Protein AF-A0A8C4X082-F1 (afdb_monomer_lite)

Structure (mmCIF, N/CA/C/O backbone):
data_AF-A0A8C4X082-F1
#
_entry.id   AF-A0A8C4X082-F1
#
loop_
_atom_site.group_PDB
_atom_site.id
_atom_site.type_symbol
_atom_site.label_atom_id
_atom_site.label_alt_id
_atom_site.label_comp_id
_atom_site.label_asym_id
_atom_site.label_entity_id
_atom_site.label_seq_id
_atom_site.pdbx_PDB_ins_code
_atom_site.Cartn_x
_atom_site.Cartn_y
_atom_site.Cartn_z
_atom_site.occupancy
_atom_site.B_iso_or_equiv
_atom_site.auth_seq_id
_atom_site.auth_comp_id
_atom_site.auth_asym_id
_atom_site.auth_atom_id
_atom_site.pdbx_PDB_model_num
ATOM 1 N N . MET A 1 1 ? 18.424 -5.048 -35.527 1.00 54.84 1 MET A N 1
ATOM 2 C CA . MET A 1 1 ? 16.950 -5.180 -35.619 1.00 54.84 1 MET A CA 1
ATOM 3 C C . MET A 1 1 ? 16.199 -4.551 -34.423 1.00 54.84 1 MET A C 1
ATOM 5 O O . MET A 1 1 ? 15.033 -4.860 -34.236 1.00 54.84 1 MET A O 1
ATOM 9 N N . HIS A 1 2 ? 16.811 -3.638 -33.642 1.00 62.44 2 HIS A N 1
ATOM 10 C CA . HIS A 1 2 ? 16.217 -3.057 -32.413 1.00 62.44 2 HIS A CA 1
ATOM 11 C C . HIS A 1 2 ? 15.792 -1.579 -32.520 1.00 62.44 2 HIS A C 1
ATOM 13 O O . HIS A 1 2 ? 15.254 -1.032 -31.564 1.00 62.44 2 HIS A O 1
ATOM 19 N N . VAL A 1 3 ? 15.998 -0.937 -33.675 1.00 76.75 3 VAL A N 1
ATOM 20 C CA . VAL A 1 3 ? 15.770 0.510 -33.854 1.00 76.75 3 VAL A CA 1
ATOM 21 C C . VAL A 1 3 ? 14.284 0.876 -33.781 1.00 76.75 3 VAL A C 1
ATOM 23 O O . VAL A 1 3 ? 13.928 1.896 -33.200 1.00 76.75 3 VAL A O 1
ATOM 26 N N . LEU A 1 4 ? 13.403 0.033 -34.334 1.00 86.31 4 LEU A N 1
ATOM 27 C CA . LEU A 1 4 ? 11.967 0.316 -34.367 1.00 86.31 4 LEU A CA 1
ATOM 28 C C . LEU A 1 4 ? 11.330 0.278 -32.960 1.00 86.31 4 LEU A C 1
ATOM 30 O O . LEU A 1 4 ? 10.702 1.270 -32.601 1.00 86.31 4 LEU A O 1
ATOM 34 N N . PRO A 1 5 ? 11.532 -0.762 -32.121 1.00 86.25 5 PRO A N 1
ATOM 35 C CA . PRO A 1 5 ? 11.023 -0.750 -30.746 1.00 86.25 5 PRO A CA 1
ATOM 36 C C . PRO A 1 5 ? 11.535 0.425 -29.901 1.00 86.25 5 PRO A C 1
ATOM 38 O O . PRO A 1 5 ? 10.767 0.992 -29.133 1.00 86.25 5 PRO A O 1
ATOM 41 N N . GLN A 1 6 ? 12.801 0.829 -30.066 1.00 87.56 6 GLN A N 1
ATOM 42 C CA . GLN A 1 6 ? 13.373 1.983 -29.357 1.00 87.56 6 GLN A CA 1
ATOM 43 C C . GLN A 1 6 ? 12.711 3.302 -29.764 1.00 87.56 6 GLN A C 1
ATOM 45 O O . GLN A 1 6 ? 12.393 4.126 -28.909 1.00 87.56 6 GLN A O 1
ATOM 50 N N . LEU A 1 7 ? 12.463 3.496 -31.063 1.00 90.38 7 LEU A N 1
ATOM 51 C CA . LEU A 1 7 ? 11.759 4.678 -31.554 1.00 90.38 7 LEU A CA 1
ATOM 52 C C . LEU A 1 7 ? 10.320 4.733 -31.027 1.00 90.38 7 LEU A C 1
ATOM 54 O O . LEU A 1 7 ? 9.868 5.795 -30.605 1.00 90.38 7 LEU A O 1
ATOM 58 N N . VAL A 1 8 ? 9.619 3.593 -31.027 1.00 90.75 8 VAL A N 1
ATOM 59 C CA . VAL A 1 8 ? 8.263 3.497 -30.468 1.00 90.75 8 VAL A CA 1
ATOM 60 C C . VAL A 1 8 ? 8.283 3.823 -28.976 1.00 90.75 8 VAL A C 1
ATOM 62 O O . VAL A 1 8 ? 7.483 4.646 -28.548 1.00 90.75 8 VAL A O 1
ATOM 65 N N . MET A 1 9 ? 9.216 3.256 -28.202 1.00 93.00 9 MET A N 1
ATOM 66 C CA . MET A 1 9 ? 9.316 3.531 -26.765 1.00 93.00 9 MET A CA 1
ATOM 67 C C . MET A 1 9 ? 9.548 5.017 -26.482 1.00 93.00 9 MET A C 1
ATOM 69 O O . MET A 1 9 ? 8.828 5.599 -25.680 1.00 93.00 9 MET A O 1
ATOM 73 N N . ARG A 1 10 ? 10.479 5.660 -27.198 1.00 91.31 10 ARG A N 1
ATOM 74 C CA . ARG A 1 10 ? 10.754 7.096 -27.038 1.00 91.31 10 ARG A CA 1
ATOM 75 C C . ARG A 1 10 ? 9.526 7.960 -27.332 1.00 91.31 10 ARG A C 1
ATOM 77 O O . ARG A 1 10 ? 9.250 8.913 -26.612 1.00 91.31 10 ARG A O 1
ATOM 84 N N . ASN A 1 11 ? 8.782 7.633 -28.388 1.00 92.44 11 ASN A N 1
ATOM 85 C CA . ASN A 1 11 ? 7.561 8.363 -28.724 1.00 92.44 11 ASN A CA 1
ATOM 86 C C . ASN A 1 11 ? 6.470 8.140 -27.668 1.00 92.44 11 ASN A C 1
ATOM 88 O O . ASN A 1 11 ? 5.767 9.081 -27.322 1.00 92.44 11 ASN A O 1
ATOM 92 N N . LEU A 1 12 ? 6.345 6.919 -27.135 1.00 93.62 12 LEU A N 1
ATOM 93 C CA . LEU A 1 12 ? 5.417 6.629 -26.044 1.00 93.62 12 LEU A CA 1
ATOM 94 C C . LEU A 1 12 ? 5.800 7.372 -24.759 1.00 93.62 12 LEU A C 1
ATOM 96 O O . LEU A 1 12 ? 4.906 7.889 -24.107 1.00 93.62 12 LEU A O 1
ATOM 100 N N . GLN A 1 13 ? 7.087 7.478 -24.405 1.00 91.94 13 GLN A N 1
ATOM 101 C CA . GLN A 1 13 ? 7.526 8.278 -23.248 1.00 91.94 13 GLN A CA 1
ATOM 102 C C . GLN A 1 13 ? 7.125 9.742 -23.401 1.00 91.94 13 GLN A C 1
ATOM 104 O O . GLN A 1 13 ? 6.469 10.286 -22.522 1.00 91.94 13 GLN A O 1
ATOM 109 N N . SER A 1 14 ? 7.429 10.340 -24.555 1.00 91.69 14 SER A N 1
ATOM 110 C CA . SER A 1 14 ? 7.041 11.723 -24.835 1.00 91.69 14 SER A CA 1
ATOM 111 C C . SER A 1 14 ? 5.522 11.916 -24.790 1.00 91.69 14 SER A C 1
ATOM 113 O O . SER A 1 14 ? 5.052 12.950 -24.328 1.00 91.69 14 SER A O 1
ATOM 115 N N . LEU A 1 15 ? 4.737 10.926 -25.231 1.00 92.31 15 LEU A N 1
ATOM 116 C CA . LEU A 1 15 ? 3.287 10.965 -25.056 1.00 92.31 15 LEU A CA 1
ATOM 117 C C . LEU A 1 15 ? 2.908 10.899 -23.576 1.00 92.31 15 LEU A C 1
ATOM 119 O O . LEU A 1 15 ? 2.111 11.721 -23.147 1.00 92.31 15 LEU A O 1
ATOM 123 N N . LEU A 1 16 ? 3.483 9.959 -22.817 1.00 94.12 16 LEU A N 1
ATOM 124 C CA . LEU A 1 16 ? 3.195 9.736 -21.398 1.00 94.12 16 LEU A CA 1
ATOM 125 C C . LEU A 1 16 ? 3.459 10.985 -20.542 1.00 94.12 16 LEU A C 1
ATOM 127 O O . LEU A 1 16 ? 2.624 11.317 -19.710 1.00 94.12 16 LEU A O 1
ATOM 131 N N . GLU A 1 17 ? 4.560 11.697 -20.793 1.00 92.94 17 GLU A N 1
ATOM 132 C CA . GLU A 1 17 ? 4.923 12.955 -20.114 1.00 92.94 17 GLU A CA 1
ATOM 133 C C . GLU A 1 17 ? 3.883 14.071 -20.293 1.00 92.94 17 GLU A C 1
ATOM 135 O O . GLU A 1 17 ? 3.797 14.975 -19.468 1.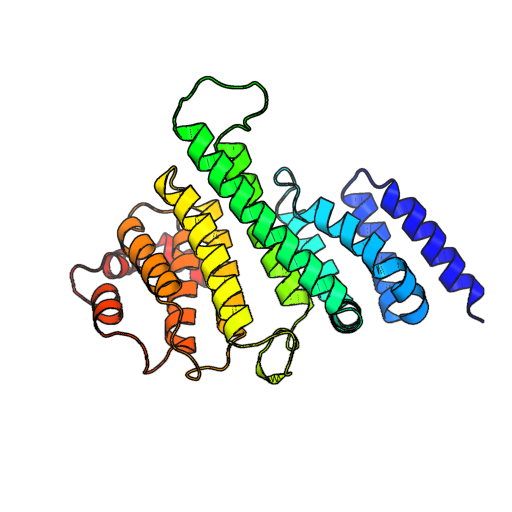00 92.94 17 GLU A O 1
ATOM 140 N N . ASN A 1 18 ? 3.094 14.015 -21.368 1.00 91.69 18 ASN A N 1
ATOM 141 C CA . ASN A 1 18 ? 2.091 15.025 -21.706 1.00 91.69 18 ASN A CA 1
ATOM 142 C C . ASN A 1 18 ? 0.653 14.508 -21.536 1.00 91.69 18 ASN A C 1
ATOM 144 O O . ASN A 1 18 ? -0.286 15.148 -22.008 1.00 91.69 18 ASN A O 1
ATOM 148 N N . VAL A 1 19 ? 0.461 13.338 -20.915 1.00 91.94 19 VAL A N 1
ATOM 149 C CA . VAL A 1 19 ? -0.881 12.801 -20.671 1.00 91.94 19 VAL A CA 1
ATOM 150 C C . VAL A 1 19 ? -1.583 13.632 -19.603 1.00 91.94 19 VAL A C 1
ATOM 152 O O . VAL A 1 19 ? -1.102 13.759 -18.483 1.00 91.94 19 VAL A O 1
ATOM 155 N N . ASP A 1 20 ? -2.774 14.111 -19.940 1.00 88.81 20 ASP A N 1
ATOM 156 C CA . ASP A 1 20 ? -3.661 14.894 -19.077 1.00 88.81 20 ASP A CA 1
ATOM 157 C C . ASP A 1 20 ? -5.024 14.215 -18.840 1.00 88.81 20 ASP A C 1
ATOM 159 O O . ASP A 1 20 ? -5.859 14.724 -18.093 1.00 88.81 20 ASP A O 1
ATOM 163 N N . SER A 1 21 ? -5.262 13.049 -19.456 1.00 91.94 21 SER A N 1
ATOM 164 C CA . SER A 1 21 ? -6.530 12.320 -19.366 1.00 91.94 21 SER A CA 1
ATOM 165 C C . SER A 1 21 ? -6.352 10.812 -19.117 1.00 91.94 21 SER A C 1
ATOM 167 O O . SER A 1 21 ? -5.473 10.174 -19.712 1.00 91.94 21 SER A O 1
ATOM 169 N N . PRO A 1 22 ? -7.223 10.194 -18.291 1.00 91.75 22 PRO A N 1
ATOM 170 C CA . PRO A 1 22 ? -7.180 8.758 -17.996 1.00 91.75 22 PRO A CA 1
ATOM 171 C C . PRO A 1 22 ? -7.276 7.853 -19.234 1.00 91.75 22 PRO A C 1
ATOM 173 O O . PRO A 1 22 ? -6.706 6.760 -19.265 1.00 91.75 22 PRO A O 1
ATOM 176 N N . GLU A 1 23 ? -8.011 8.278 -20.261 1.00 92.25 23 GLU A N 1
ATOM 177 C CA . GLU A 1 23 ? -8.189 7.531 -21.505 1.00 92.25 23 GLU A CA 1
ATOM 178 C C . GLU A 1 23 ? -6.882 7.454 -22.300 1.00 92.25 23 GLU A C 1
ATOM 180 O O . GLU A 1 23 ? -6.506 6.368 -22.756 1.00 92.25 23 GLU A O 1
ATOM 185 N N . LEU A 1 24 ? -6.169 8.579 -22.427 1.00 92.69 24 LEU A N 1
ATOM 186 C CA . LEU A 1 24 ? -4.860 8.626 -23.079 1.00 92.69 24 LEU A CA 1
ATOM 187 C C . LEU A 1 24 ? -3.817 7.853 -22.271 1.00 92.69 24 LEU A C 1
ATOM 189 O O . LEU A 1 24 ? -3.055 7.082 -22.862 1.00 92.69 24 LEU A O 1
ATOM 193 N N . LEU A 1 25 ? -3.851 7.968 -20.937 1.00 95.44 25 LEU A N 1
ATOM 194 C CA . LEU A 1 25 ? -3.007 7.175 -20.041 1.00 95.44 25 LEU A CA 1
ATOM 195 C C . LEU A 1 25 ? -3.180 5.680 -20.320 1.00 95.44 25 LEU A C 1
ATOM 197 O O . LEU A 1 25 ? -2.211 4.969 -20.577 1.00 95.44 25 LEU A O 1
ATOM 201 N N . ASN A 1 26 ? -4.430 5.210 -20.352 1.00 94.06 26 ASN A N 1
ATOM 202 C CA . ASN A 1 26 ? -4.754 3.806 -20.578 1.00 94.06 26 ASN A CA 1
ATOM 203 C C . ASN A 1 26 ? -4.203 3.287 -21.913 1.00 94.06 26 ASN A C 1
ATOM 205 O O . ASN A 1 26 ? -3.654 2.185 -21.960 1.00 94.06 26 ASN A O 1
ATOM 209 N N . GLN A 1 27 ? -4.340 4.054 -22.998 1.00 93.44 27 GLN A N 1
ATOM 210 C CA . GLN A 1 27 ? -3.825 3.645 -24.310 1.00 93.44 27 GLN A CA 1
ATOM 211 C C . GLN A 1 27 ? -2.294 3.646 -24.351 1.00 93.44 27 GLN A C 1
ATOM 213 O O . GLN A 1 27 ? -1.690 2.680 -24.821 1.00 93.44 27 GLN A O 1
ATOM 218 N N . CYS A 1 28 ? -1.666 4.697 -23.818 1.00 95.19 28 CYS A N 1
ATOM 219 C CA . CYS A 1 28 ? -0.213 4.825 -23.797 1.00 95.19 28 CYS A CA 1
ATOM 220 C C . CYS A 1 28 ? 0.433 3.686 -22.994 1.00 95.19 28 CYS A C 1
ATOM 222 O O . CYS A 1 28 ? 1.292 2.961 -23.504 1.00 95.19 28 CYS A O 1
ATOM 224 N N . VAL A 1 29 ? -0.059 3.448 -21.775 1.00 96.19 29 VAL A N 1
ATOM 225 C CA . VAL A 1 29 ? 0.465 2.415 -20.875 1.00 96.19 29 VAL A CA 1
ATOM 226 C C . VAL A 1 29 ? 0.223 1.016 -21.436 1.00 96.19 29 VAL A C 1
ATOM 228 O O . VAL A 1 29 ? 1.117 0.180 -21.372 1.00 96.19 29 VAL A O 1
ATOM 231 N N . SER A 1 30 ? -0.924 0.753 -22.073 1.00 94.94 30 SER A N 1
ATOM 232 C CA . SER A 1 30 ? -1.181 -0.549 -22.713 1.00 94.94 30 SER A CA 1
ATOM 233 C C . SER A 1 30 ? -0.127 -0.889 -23.776 1.00 94.94 30 SER A C 1
ATOM 235 O O . SER A 1 30 ? 0.376 -2.015 -23.824 1.00 94.94 30 SER A O 1
ATOM 237 N N . CYS A 1 31 ? 0.259 0.092 -24.596 1.00 94.44 31 CYS A N 1
ATOM 238 C CA . CYS A 1 31 ? 1.334 -0.062 -25.577 1.00 94.44 31 CYS A CA 1
ATOM 239 C C . CYS A 1 31 ? 2.700 -0.259 -24.906 1.00 94.44 31 CYS A C 1
ATOM 241 O O . CYS A 1 31 ? 3.480 -1.116 -25.329 1.00 94.44 31 CYS A O 1
ATOM 243 N N . MET A 1 32 ? 2.987 0.492 -23.841 1.00 95.62 32 MET A N 1
ATOM 244 C CA . MET A 1 32 ? 4.232 0.348 -23.086 1.00 95.62 32 MET A CA 1
ATOM 245 C C . MET A 1 32 ? 4.354 -1.018 -22.408 1.00 95.62 32 MET A C 1
ATOM 247 O O . MET A 1 32 ? 5.415 -1.627 -22.485 1.00 95.62 32 MET A O 1
ATOM 251 N N . LEU A 1 33 ? 3.284 -1.551 -21.814 1.00 96.19 33 LEU A N 1
ATOM 252 C CA . LEU A 1 33 ? 3.282 -2.885 -21.206 1.00 96.19 33 LEU A CA 1
ATOM 253 C C . LEU A 1 33 ? 3.528 -3.984 -22.252 1.00 96.19 33 LEU A C 1
ATOM 255 O O . LEU A 1 33 ? 4.241 -4.954 -21.984 1.00 96.19 33 LEU A O 1
ATOM 259 N N . LEU A 1 34 ? 3.007 -3.820 -23.473 1.00 95.12 34 LEU A N 1
ATOM 260 C CA . LEU A 1 34 ? 3.311 -4.728 -24.581 1.00 95.12 34 LEU A CA 1
ATOM 261 C C . LEU A 1 34 ? 4.802 -4.692 -24.951 1.00 95.12 34 LEU A C 1
ATOM 263 O O . LEU A 1 34 ? 5.399 -5.749 -25.186 1.00 95.12 34 LEU A O 1
ATOM 267 N N . LEU A 1 35 ? 5.414 -3.503 -24.977 1.00 94.56 35 LEU A N 1
ATOM 268 C CA . LEU A 1 35 ? 6.856 -3.356 -25.187 1.00 94.56 35 LEU A CA 1
ATOM 269 C C . LEU A 1 35 ? 7.661 -3.932 -24.024 1.00 94.56 35 LEU A C 1
ATOM 271 O O . LEU A 1 35 ? 8.630 -4.639 -24.271 1.00 94.56 35 LEU A O 1
ATOM 275 N N . ALA A 1 36 ? 7.238 -3.708 -22.784 1.00 95.75 36 ALA A N 1
ATOM 276 C CA . ALA A 1 36 ? 7.880 -4.248 -21.592 1.00 95.75 36 ALA A CA 1
ATOM 277 C C . ALA A 1 36 ? 7.928 -5.784 -21.621 1.00 95.75 36 ALA A C 1
ATOM 279 O O . ALA A 1 36 ? 8.935 -6.389 -21.255 1.00 95.75 36 ALA A O 1
ATOM 280 N N . ARG A 1 37 ? 6.868 -6.422 -22.136 1.00 95.06 37 ARG A N 1
ATOM 281 C CA . ARG A 1 37 ? 6.805 -7.877 -22.324 1.00 95.06 37 ARG A CA 1
ATOM 282 C C . ARG A 1 37 ? 7.618 -8.372 -23.524 1.00 95.06 37 ARG A C 1
ATOM 284 O O . ARG A 1 37 ? 8.248 -9.421 -23.437 1.00 95.06 37 ARG A O 1
ATOM 291 N N . SER A 1 38 ? 7.571 -7.662 -24.651 1.00 94.56 38 SER A N 1
ATOM 292 C CA . SER A 1 38 ? 8.134 -8.142 -25.929 1.00 94.56 38 SER A CA 1
ATOM 293 C C . SER A 1 38 ? 9.601 -7.750 -26.135 1.00 94.56 38 SER A C 1
ATOM 295 O O . SER A 1 38 ? 10.348 -8.448 -26.816 1.00 94.56 38 SER A O 1
ATOM 297 N N . TYR A 1 39 ? 10.010 -6.624 -25.552 1.00 94.81 39 TYR A N 1
ATOM 298 C CA . TYR A 1 39 ? 11.326 -5.999 -25.674 1.00 94.81 39 TYR A CA 1
ATOM 299 C C . TYR A 1 39 ? 11.762 -5.418 -24.314 1.00 94.81 39 TYR A C 1
ATOM 301 O O . TYR A 1 39 ? 11.952 -4.205 -24.198 1.00 94.81 39 TYR A O 1
ATOM 309 N N . PRO A 1 40 ? 11.926 -6.255 -23.271 1.00 94.75 40 PRO A N 1
ATOM 310 C CA . PRO A 1 40 ? 12.183 -5.788 -21.908 1.00 94.75 40 PRO A CA 1
ATOM 311 C C . PRO A 1 40 ? 13.411 -4.881 -21.816 1.00 94.75 40 PRO A C 1
ATOM 313 O O . PRO A 1 40 ? 13.353 -3.851 -21.160 1.00 94.75 40 PRO A O 1
ATOM 316 N N . HIS A 1 41 ? 14.480 -5.179 -22.561 1.00 92.69 41 HIS A N 1
ATOM 317 C CA . HIS A 1 41 ? 15.694 -4.357 -22.608 1.00 92.69 41 HIS A CA 1
ATOM 318 C C . HIS A 1 41 ? 15.468 -2.937 -23.142 1.00 92.69 41 HIS A C 1
ATOM 320 O O . HIS A 1 41 ? 16.243 -2.043 -22.823 1.00 92.69 41 HIS A O 1
ATOM 326 N N . VAL A 1 42 ? 14.436 -2.728 -23.967 1.00 93.19 42 VAL A N 1
ATOM 327 C CA . VAL A 1 42 ? 14.051 -1.400 -24.467 1.00 93.19 42 VAL A CA 1
ATOM 328 C C . VAL A 1 42 ? 13.261 -0.638 -23.411 1.00 93.19 42 VAL A C 1
ATOM 330 O O . VAL A 1 42 ? 13.437 0.565 -23.275 1.00 93.19 42 VAL A O 1
ATOM 333 N N . PHE A 1 43 ? 12.403 -1.328 -22.661 1.00 95.56 43 PHE A N 1
ATOM 334 C CA . PHE A 1 43 ? 11.611 -0.709 -21.603 1.00 95.56 43 PHE A CA 1
ATOM 335 C C . PHE A 1 43 ? 12.443 -0.404 -20.347 1.00 95.56 43 PHE A C 1
ATOM 337 O O . PHE A 1 43 ? 12.202 0.604 -19.694 1.00 95.56 43 PHE A O 1
ATOM 344 N N . SER A 1 44 ? 13.451 -1.224 -20.022 1.00 94.50 44 SER A N 1
ATOM 345 C CA . SER A 1 44 ? 14.268 -1.077 -18.807 1.00 94.50 44 SER A CA 1
ATOM 346 C C . SER A 1 44 ? 14.872 0.318 -18.630 1.00 94.50 44 SER A C 1
ATOM 348 O O . SER A 1 44 ? 14.918 0.808 -17.508 1.00 94.50 44 SER A O 1
ATOM 350 N N . SER A 1 45 ? 15.309 0.974 -19.711 1.00 91.62 45 SER A N 1
ATOM 351 C CA . SER A 1 45 ? 15.881 2.330 -19.645 1.00 91.62 45 SER A CA 1
ATOM 352 C C . SER A 1 45 ? 14.870 3.412 -19.270 1.00 91.62 45 SER A C 1
ATOM 354 O O . SER A 1 45 ? 15.267 4.497 -18.873 1.00 91.62 45 SER A O 1
ATOM 356 N N . SER A 1 46 ? 13.584 3.115 -19.422 1.00 93.62 46 SER A N 1
ATOM 357 C CA . SER A 1 46 ? 12.457 4.028 -19.241 1.00 93.62 46 SER A CA 1
ATOM 358 C C . SER A 1 46 ? 11.636 3.705 -17.996 1.00 93.62 46 SER A C 1
ATOM 360 O O . SER A 1 46 ? 10.655 4.383 -17.713 1.00 93.62 46 SER A O 1
ATOM 362 N N . PHE A 1 47 ? 11.986 2.631 -17.283 1.00 96.25 47 PHE A N 1
ATOM 363 C CA . PHE A 1 47 ? 11.177 2.085 -16.199 1.00 96.25 47 PHE A CA 1
ATOM 364 C C . PHE A 1 47 ? 10.909 3.113 -15.097 1.00 96.25 47 PHE A C 1
ATOM 366 O O . PHE A 1 47 ? 9.756 3.286 -14.714 1.00 96.25 47 PHE A O 1
ATOM 373 N N . ARG A 1 48 ? 11.952 3.811 -14.630 1.00 96.69 48 ARG A N 1
ATOM 374 C CA . ARG A 1 48 ? 11.828 4.800 -13.551 1.00 96.69 48 ARG A CA 1
ATOM 375 C C . ARG A 1 48 ? 10.904 5.954 -13.946 1.00 96.69 48 ARG A C 1
ATOM 377 O O . ARG A 1 48 ? 9.991 6.249 -13.190 1.00 96.69 48 ARG A O 1
ATOM 384 N N . ASP A 1 49 ? 11.071 6.513 -15.146 1.00 95.06 49 ASP A N 1
ATOM 385 C CA . ASP A 1 49 ? 10.243 7.625 -15.646 1.00 95.06 49 ASP A CA 1
ATOM 386 C C . ASP A 1 49 ? 8.769 7.216 -15.796 1.00 95.06 49 ASP A C 1
ATOM 388 O O . ASP A 1 49 ? 7.855 7.951 -15.432 1.00 95.06 49 ASP A O 1
ATOM 392 N N . VAL A 1 50 ? 8.522 6.007 -16.315 1.00 96.00 50 VAL A N 1
ATOM 393 C CA . VAL A 1 50 ? 7.160 5.473 -16.450 1.00 96.00 50 VAL A CA 1
ATOM 394 C C . VAL A 1 50 ? 6.526 5.265 -15.076 1.00 96.00 50 VAL A C 1
ATOM 396 O O . VAL A 1 50 ? 5.362 5.609 -14.883 1.00 96.00 50 VAL A O 1
ATOM 399 N N . VAL A 1 51 ? 7.276 4.708 -14.123 1.00 97.00 51 VAL A N 1
ATOM 400 C CA . VAL A 1 51 ? 6.804 4.499 -12.751 1.00 97.00 51 VAL A CA 1
ATOM 401 C C . VAL A 1 51 ? 6.515 5.819 -12.051 1.00 97.00 51 VAL A C 1
ATOM 403 O O . VAL A 1 51 ? 5.473 5.902 -11.416 1.00 97.00 51 VAL A O 1
ATOM 406 N N . ASP A 1 52 ? 7.375 6.828 -12.179 1.00 96.06 52 ASP A N 1
ATOM 407 C CA . ASP A 1 52 ? 7.197 8.144 -11.554 1.00 96.06 52 ASP A CA 1
ATOM 408 C C . ASP A 1 52 ? 5.855 8.775 -11.953 1.00 96.06 52 ASP A C 1
ATOM 410 O O . ASP A 1 52 ? 5.036 9.125 -11.102 1.00 96.06 52 ASP A O 1
ATOM 414 N N . ILE A 1 53 ? 5.552 8.765 -13.255 1.00 96.25 53 ILE A N 1
ATOM 415 C CA . ILE A 1 53 ? 4.268 9.250 -13.768 1.00 96.25 53 ILE A CA 1
ATOM 416 C C . ILE A 1 53 ? 3.115 8.398 -13.222 1.00 96.25 53 ILE A C 1
ATOM 418 O O . ILE A 1 53 ? 2.149 8.934 -12.685 1.00 96.25 53 ILE A O 1
ATOM 422 N N . LEU A 1 54 ? 3.193 7.067 -13.327 1.00 97.81 54 LEU A N 1
ATOM 423 C CA . LEU A 1 54 ? 2.119 6.182 -12.862 1.00 97.81 54 LEU A CA 1
ATOM 424 C C . LEU A 1 54 ? 1.863 6.295 -11.353 1.00 97.81 54 LEU A C 1
ATOM 426 O O . LEU A 1 54 ? 0.711 6.277 -10.930 1.00 97.81 54 LEU A O 1
ATOM 430 N N . VAL A 1 55 ? 2.912 6.431 -10.547 1.00 97.31 55 VAL A N 1
ATOM 431 C CA . VAL A 1 55 ? 2.819 6.690 -9.109 1.00 97.31 55 VAL A CA 1
ATOM 432 C C . VAL A 1 55 ? 2.139 8.030 -8.862 1.00 97.31 55 VAL A C 1
ATOM 434 O O . VAL A 1 55 ? 1.226 8.072 -8.043 1.00 97.31 55 VAL A O 1
ATOM 437 N N . GLY A 1 56 ? 2.490 9.078 -9.613 1.00 96.25 56 GLY A N 1
ATOM 438 C CA . GLY A 1 56 ? 1.813 10.378 -9.567 1.00 96.25 56 GLY A CA 1
ATOM 439 C C . GLY A 1 56 ? 0.305 10.272 -9.826 1.00 96.25 56 GLY A C 1
ATOM 440 O O . GLY A 1 56 ? -0.504 10.785 -9.056 1.00 96.25 56 GLY A O 1
ATOM 441 N N . TRP A 1 57 ? -0.096 9.508 -10.846 1.00 96.88 57 TRP A N 1
ATOM 442 C CA . TRP A 1 57 ? -1.511 9.219 -11.118 1.00 96.88 57 TRP A CA 1
ATOM 443 C C . TRP A 1 57 ? -2.180 8.361 -10.036 1.00 96.88 57 TRP A C 1
ATOM 445 O O . TRP A 1 57 ? -3.398 8.409 -9.875 1.00 96.88 57 TRP A O 1
ATOM 455 N N . HIS A 1 58 ? -1.422 7.534 -9.318 1.00 96.88 58 HIS A N 1
ATOM 456 C CA . HIS A 1 58 ? -1.959 6.668 -8.270 1.00 96.88 58 HIS A CA 1
ATOM 457 C C . HIS A 1 58 ? -2.112 7.395 -6.924 1.00 96.88 58 HIS A C 1
ATOM 459 O O . HIS A 1 58 ? -3.053 7.108 -6.181 1.00 96.88 58 HIS A O 1
ATOM 465 N N . ILE A 1 59 ? -1.173 8.276 -6.578 1.00 95.44 59 ILE A N 1
ATOM 466 C CA . ILE A 1 59 ? -1.143 8.998 -5.299 1.00 95.44 59 ILE A CA 1
ATOM 467 C C . ILE A 1 59 ? -2.090 10.204 -5.288 1.00 95.44 59 ILE A C 1
ATOM 469 O O . ILE A 1 59 ? -2.496 10.657 -4.219 1.00 95.44 59 ILE A O 1
ATOM 473 N N . ASP A 1 60 ? -2.477 10.715 -6.458 1.00 94.75 60 ASP A N 1
ATOM 474 C CA . ASP A 1 60 ? -3.468 11.780 -6.569 1.00 94.75 60 ASP A CA 1
ATOM 475 C C . ASP A 1 60 ? -4.823 11.332 -5.987 1.00 94.75 60 ASP A C 1
ATOM 477 O O . ASP A 1 60 ? -5.600 10.596 -6.600 1.00 94.75 60 ASP A O 1
ATOM 481 N N . HIS A 1 61 ? -5.103 11.808 -4.772 1.00 91.19 61 HIS A N 1
ATOM 482 C CA . HIS A 1 61 ? -6.306 11.499 -4.001 1.00 91.19 61 HIS A CA 1
ATOM 483 C C . HIS A 1 61 ? -7.612 11.966 -4.665 1.00 91.19 61 HIS A C 1
ATOM 485 O O . HIS A 1 61 ? -8.687 11.537 -4.252 1.00 91.19 61 HIS A O 1
ATOM 491 N N . THR A 1 62 ? -7.545 12.816 -5.694 1.00 92.62 62 THR A N 1
ATOM 492 C CA . THR A 1 62 ? -8.724 13.264 -6.450 1.00 92.62 62 THR A CA 1
ATOM 493 C C . THR A 1 62 ? -9.127 12.280 -7.554 1.00 92.62 62 THR A C 1
ATOM 495 O O . THR A 1 62 ? -10.219 12.381 -8.125 1.00 92.62 62 THR A O 1
ATOM 498 N N . GLN A 1 63 ? -8.274 11.293 -7.851 1.00 92.94 63 GLN A N 1
ATOM 499 C CA . GLN A 1 63 ? -8.527 10.311 -8.897 1.00 92.94 63 GLN A CA 1
ATOM 500 C C . GLN A 1 63 ? -9.611 9.311 -8.507 1.00 92.94 63 GLN A C 1
ATOM 502 O O . GLN A 1 63 ? -9.750 8.866 -7.368 1.00 92.94 63 GLN A O 1
ATOM 507 N N . LYS A 1 64 ? -10.369 8.871 -9.514 1.00 92.88 64 LYS A N 1
ATOM 508 C CA . LYS A 1 64 ? -11.396 7.841 -9.331 1.00 92.88 64 LYS A CA 1
ATOM 509 C C . LYS A 1 64 ? -10.756 6.510 -8.943 1.00 92.88 64 LYS A C 1
ATOM 511 O O . LYS A 1 64 ? -9.814 6.061 -9.596 1.00 92.88 64 LYS A O 1
ATOM 516 N N . MET A 1 65 ? -11.389 5.791 -8.016 1.00 90.50 65 MET A N 1
ATOM 517 C CA . MET A 1 65 ? -10.948 4.455 -7.587 1.00 90.50 65 MET A CA 1
ATOM 518 C C . MET A 1 65 ? -10.802 3.455 -8.752 1.00 90.50 65 MET A C 1
ATOM 520 O O . MET A 1 65 ? -9.929 2.591 -8.763 1.00 90.50 65 MET A O 1
ATOM 524 N N . SER A 1 66 ? -11.633 3.583 -9.794 1.00 94.44 66 SER A N 1
ATOM 525 C CA . SER A 1 66 ? -11.524 2.755 -11.001 1.00 94.44 66 SER A CA 1
ATOM 526 C C . SER A 1 66 ? -10.212 2.965 -11.763 1.00 94.44 66 SER A C 1
ATOM 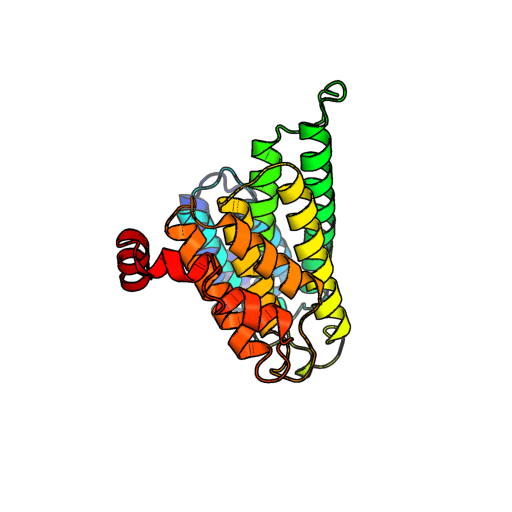528 O O . SER A 1 66 ? -9.735 2.036 -12.413 1.00 94.44 66 SER A O 1
ATOM 530 N N . LEU A 1 67 ? -9.655 4.180 -11.730 1.00 95.31 67 LEU A N 1
ATOM 531 C CA . LEU A 1 67 ? -8.384 4.499 -12.371 1.00 95.31 67 LEU A CA 1
ATOM 532 C C . LEU A 1 67 ? -7.215 4.038 -11.505 1.00 95.31 67 LEU A C 1
ATOM 534 O O . LEU A 1 67 ? -6.361 3.320 -12.013 1.00 95.31 67 LEU A O 1
ATOM 538 N N . THR A 1 68 ? -7.211 4.361 -10.211 1.00 95.88 68 THR A N 1
ATOM 539 C CA . THR A 1 68 ? -6.139 3.936 -9.293 1.00 95.88 68 THR A CA 1
ATOM 540 C C . THR A 1 68 ? -6.003 2.410 -9.267 1.00 95.88 68 THR A C 1
ATOM 542 O O . THR A 1 68 ? -4.894 1.887 -9.353 1.00 95.88 68 THR A O 1
ATOM 545 N N . LYS A 1 69 ? -7.120 1.666 -9.324 1.00 95.69 69 LYS A N 1
ATOM 546 C CA . LYS A 1 69 ? -7.113 0.199 -9.478 1.00 95.69 69 LYS A CA 1
ATOM 547 C C . LYS A 1 69 ? -6.466 -0.272 -10.788 1.00 95.69 69 LYS A C 1
ATOM 549 O O . LYS A 1 69 ? -5.739 -1.265 -10.785 1.00 95.69 69 LYS A O 1
ATOM 554 N N . LYS A 1 70 ? -6.708 0.417 -11.911 1.00 96.69 70 LYS A N 1
ATOM 555 C CA . LYS A 1 70 ? -6.050 0.107 -13.196 1.00 96.69 70 LYS A CA 1
ATOM 556 C C . LYS A 1 70 ? -4.553 0.387 -13.136 1.00 96.69 70 LYS A C 1
ATOM 558 O O . LYS A 1 70 ? -3.773 -0.471 -13.537 1.00 96.69 70 LYS A O 1
ATOM 563 N N . VAL A 1 71 ? -4.173 1.546 -12.600 1.00 98.06 71 VAL A N 1
ATOM 564 C CA . VAL A 1 71 ? -2.773 1.947 -12.430 1.00 98.06 71 VAL A CA 1
ATOM 565 C C . VAL A 1 71 ? -2.033 0.948 -11.543 1.00 98.06 71 VAL A C 1
ATOM 567 O O . VAL A 1 71 ? -0.961 0.487 -11.921 1.00 98.06 71 VAL A O 1
ATOM 570 N N . SER A 1 72 ? -2.644 0.513 -10.436 1.00 97.62 72 SER A N 1
ATOM 571 C CA . SER A 1 72 ? -2.107 -0.560 -9.594 1.00 97.62 72 SER A CA 1
ATOM 572 C C . SER A 1 72 ? -1.874 -1.848 -10.388 1.00 97.62 72 SER A C 1
ATOM 574 O O . SER A 1 72 ? -0.796 -2.435 -10.328 1.00 97.62 72 SER A O 1
ATOM 576 N N . GLY A 1 73 ? -2.842 -2.255 -11.217 1.00 97.81 73 GLY A N 1
ATOM 577 C CA . GLY A 1 73 ? -2.694 -3.394 -12.126 1.00 97.81 73 GLY A CA 1
ATOM 578 C C . GLY A 1 73 ? -1.510 -3.257 -13.090 1.00 97.81 73 GLY A C 1
ATOM 579 O O . GLY A 1 73 ? -0.755 -4.212 -13.263 1.00 97.81 73 GLY A O 1
ATOM 580 N N . TRP A 1 74 ? -1.313 -2.077 -13.681 1.00 98.12 74 TRP A N 1
ATOM 581 C CA . TRP A 1 74 ? -0.188 -1.816 -14.583 1.00 98.12 74 TRP A CA 1
ATOM 582 C C . TRP A 1 74 ? 1.160 -1.858 -13.865 1.00 98.12 74 TRP A C 1
ATOM 584 O O . TRP A 1 74 ? 2.086 -2.478 -14.382 1.00 98.12 74 TRP A O 1
ATOM 594 N N . LEU A 1 75 ? 1.261 -1.264 -12.672 1.00 98.44 75 LEU A N 1
ATOM 595 C CA . LEU A 1 75 ? 2.476 -1.299 -11.849 1.00 98.44 75 LEU A CA 1
ATOM 596 C C . LEU A 1 75 ? 2.844 -2.741 -11.468 1.00 98.44 75 LEU A C 1
ATOM 598 O O . LEU A 1 75 ? 4.004 -3.130 -11.618 1.00 98.44 75 LEU A O 1
ATOM 602 N N . ASN A 1 76 ? 1.851 -3.562 -11.105 1.00 97.38 76 ASN A N 1
ATOM 603 C CA . ASN A 1 76 ? 2.054 -4.980 -10.793 1.00 97.38 76 ASN A CA 1
ATOM 604 C C . ASN A 1 76 ? 2.549 -5.784 -12.013 1.00 97.38 76 ASN A C 1
ATOM 606 O O . ASN A 1 76 ? 3.330 -6.719 -11.861 1.00 97.38 76 ASN A O 1
ATOM 610 N N . CYS A 1 77 ? 2.151 -5.426 -13.243 1.00 97.12 77 CYS A N 1
ATOM 611 C CA . CYS A 1 77 ? 2.655 -6.081 -14.461 1.00 97.12 77 CYS A CA 1
ATOM 612 C C . CYS A 1 77 ? 4.154 -5.841 -14.720 1.00 97.12 77 CYS A C 1
ATOM 614 O O . CYS A 1 77 ? 4.731 -6.495 -15.592 1.00 97.12 77 CYS A O 1
ATOM 616 N N . LEU A 1 78 ? 4.787 -4.915 -13.997 1.00 97.50 78 LEU A N 1
ATOM 617 C CA . LEU A 1 78 ? 6.191 -4.551 -14.166 1.00 97.50 78 LEU A CA 1
ATOM 618 C C . LEU A 1 78 ? 7.130 -5.262 -13.174 1.00 97.50 78 LEU A C 1
ATOM 620 O O . LEU A 1 78 ? 8.281 -4.849 -13.058 1.00 97.50 78 LEU A O 1
ATOM 624 N N . GLU A 1 79 ? 6.687 -6.327 -12.488 1.00 96.88 79 GLU A N 1
ATOM 625 C CA . GLU A 1 79 ? 7.437 -7.033 -11.423 1.00 96.88 79 GLU A CA 1
ATOM 626 C C . GLU A 1 79 ? 8.921 -7.263 -11.750 1.00 96.88 79 GLU A C 1
ATOM 628 O O . GLU A 1 79 ? 9.803 -6.931 -10.958 1.00 96.88 79 GLU A O 1
ATOM 633 N N . GLN A 1 80 ? 9.227 -7.760 -12.954 1.00 96.06 80 GLN A N 1
ATOM 634 C CA . GLN A 1 80 ? 10.611 -8.041 -13.351 1.00 96.06 80 GLN A CA 1
ATOM 635 C C . GLN A 1 80 ? 11.528 -6.804 -13.317 1.00 96.06 80 GLN A C 1
ATOM 637 O O . GLN A 1 80 ? 12.728 -6.947 -13.097 1.00 96.06 80 GLN A O 1
ATOM 642 N N . PHE A 1 81 ? 10.983 -5.602 -13.529 1.00 97.88 81 PHE A N 1
ATOM 643 C CA . PHE A 1 81 ? 11.738 -4.349 -13.534 1.00 97.88 81 PHE A CA 1
ATOM 644 C C . PHE A 1 81 ? 11.922 -3.793 -12.121 1.00 97.88 81 PHE A C 1
ATOM 646 O O . PHE A 1 81 ? 13.027 -3.370 -11.790 1.00 97.88 81 PHE A O 1
ATOM 653 N N . TRP A 1 82 ? 10.897 -3.899 -11.265 1.00 97.94 82 TRP A N 1
ATOM 654 C CA . TRP A 1 82 ? 11.010 -3.595 -9.832 1.00 97.94 82 TRP A CA 1
ATOM 655 C C . TRP A 1 82 ? 12.109 -4.429 -9.174 1.00 97.94 82 TRP A C 1
ATOM 657 O O . TRP A 1 82 ? 12.977 -3.913 -8.476 1.00 97.94 82 TRP A O 1
ATOM 667 N N . VAL A 1 83 ? 12.124 -5.733 -9.459 1.00 94.88 83 VAL A N 1
ATOM 668 C CA . VAL A 1 83 ? 13.124 -6.658 -8.914 1.00 94.88 83 VAL A CA 1
ATOM 669 C C . VAL A 1 83 ? 14.517 -6.414 -9.500 1.00 94.88 83 VAL A C 1
ATOM 671 O O . VAL A 1 83 ? 15.512 -6.578 -8.790 1.00 94.88 83 VAL A O 1
ATOM 674 N N . ALA A 1 84 ? 14.608 -6.042 -10.781 1.00 95.69 84 ALA A N 1
ATOM 675 C CA . ALA A 1 84 ? 15.883 -5.728 -11.426 1.00 95.69 84 ALA A CA 1
ATOM 676 C C . ALA A 1 84 ? 16.540 -4.464 -10.846 1.00 95.69 84 ALA A C 1
ATOM 678 O O . ALA A 1 84 ? 17.766 -4.393 -10.798 1.00 95.69 84 ALA A O 1
ATOM 679 N N . ASP A 1 85 ? 15.740 -3.506 -10.372 1.00 96.31 85 ASP A N 1
ATOM 680 C CA . ASP A 1 85 ? 16.191 -2.270 -9.730 1.00 96.31 85 ASP A CA 1
ATOM 681 C C . ASP A 1 85 ? 15.616 -2.145 -8.308 1.00 96.31 85 ASP A C 1
ATOM 683 O O . ASP A 1 85 ? 14.873 -1.223 -7.955 1.00 96.31 85 ASP A O 1
ATOM 687 N N . LEU A 1 86 ? 15.951 -3.128 -7.468 1.00 95.56 86 LEU A N 1
ATOM 688 C CA . LEU A 1 86 ? 15.449 -3.186 -6.094 1.00 95.56 86 LEU A CA 1
ATOM 689 C C . LEU A 1 86 ? 15.912 -1.982 -5.257 1.00 95.56 86 LEU A C 1
ATOM 691 O O . LEU A 1 86 ? 15.181 -1.534 -4.382 1.00 95.56 86 LEU A O 1
ATOM 695 N N . GLY A 1 87 ? 17.100 -1.436 -5.543 1.00 96.50 87 GLY A N 1
ATOM 696 C CA . GLY A 1 87 ? 17.609 -0.238 -4.872 1.00 96.50 87 GLY A CA 1
ATOM 697 C C . GLY A 1 87 ? 16.678 0.960 -5.060 1.00 96.50 87 GLY A C 1
ATOM 698 O O . GLY A 1 87 ? 16.261 1.557 -4.073 1.00 96.50 87 GLY A O 1
ATOM 699 N N . PHE A 1 88 ? 16.283 1.249 -6.306 1.00 97.25 88 PHE A N 1
ATOM 700 C CA . PHE A 1 88 ? 15.274 2.270 -6.601 1.00 97.25 88 PHE A CA 1
ATOM 701 C C . PHE A 1 88 ? 13.950 1.995 -5.882 1.00 97.25 88 PHE A C 1
ATOM 703 O O . PHE A 1 88 ? 13.410 2.886 -5.231 1.00 97.25 88 PHE A O 1
ATOM 710 N N . SER A 1 89 ? 13.464 0.753 -5.957 1.00 97.69 89 SER A N 1
ATOM 711 C CA . SER A 1 89 ? 12.186 0.353 -5.358 1.00 97.69 89 SER A CA 1
ATOM 712 C C . SER A 1 89 ? 12.145 0.622 -3.849 1.00 97.69 89 SER A C 1
ATOM 714 O O . SER A 1 89 ? 11.159 1.139 -3.335 1.00 97.69 89 SER A O 1
ATOM 716 N N . LEU A 1 90 ? 13.230 0.310 -3.135 1.00 97.56 90 LEU A N 1
ATOM 717 C CA . LEU A 1 90 ? 13.324 0.532 -1.691 1.00 97.56 90 LEU A CA 1
ATOM 718 C C . LEU A 1 90 ? 13.510 2.007 -1.332 1.00 97.56 90 LEU A C 1
ATOM 720 O O . LEU A 1 90 ? 12.942 2.449 -0.341 1.00 97.56 90 LEU A O 1
ATOM 724 N N . THR A 1 91 ? 14.254 2.778 -2.131 1.00 98.19 91 THR A N 1
ATOM 725 C CA . THR A 1 91 ? 14.338 4.235 -1.945 1.00 98.19 91 THR A CA 1
ATOM 726 C C . THR A 1 91 ? 12.965 4.889 -2.084 1.00 98.19 91 THR A C 1
ATOM 728 O O . THR A 1 91 ? 12.608 5.707 -1.242 1.00 98.19 91 THR A O 1
ATOM 731 N N . LEU A 1 92 ? 12.178 4.486 -3.085 1.00 98.19 92 LEU A N 1
ATOM 732 C CA . LEU A 1 92 ? 10.820 4.991 -3.285 1.00 98.19 92 LEU A CA 1
ATOM 733 C C . LEU A 1 92 ? 9.900 4.647 -2.102 1.00 98.19 92 LEU A C 1
ATOM 735 O O . LEU A 1 92 ? 9.181 5.508 -1.607 1.00 98.19 92 LEU A O 1
ATOM 739 N N . LEU A 1 93 ? 9.954 3.406 -1.602 1.00 98.38 93 LEU A N 1
ATOM 740 C CA . LEU A 1 93 ? 9.195 3.013 -0.408 1.00 98.38 93 LEU A CA 1
ATOM 741 C C . LEU A 1 93 ? 9.604 3.825 0.829 1.00 98.38 93 LEU A C 1
ATOM 743 O O . LEU A 1 93 ? 8.737 4.214 1.605 1.00 98.38 93 LEU A O 1
ATOM 747 N N . SER A 1 94 ? 10.897 4.106 1.014 1.00 98.25 94 SER A N 1
ATOM 748 C CA . SER A 1 94 ? 11.364 4.952 2.120 1.00 98.25 94 SER A CA 1
ATOM 749 C C . SER A 1 94 ? 10.840 6.385 2.020 1.00 98.25 94 SER A C 1
ATOM 751 O O . SER A 1 94 ? 10.404 6.923 3.031 1.00 98.25 94 SER A O 1
ATOM 753 N N . GLN A 1 95 ? 10.819 6.972 0.818 1.00 98.12 95 GLN A N 1
ATOM 754 C CA . GLN A 1 95 ? 10.240 8.302 0.587 1.00 98.12 95 GLN A CA 1
ATOM 755 C C . GLN A 1 95 ? 8.749 8.326 0.928 1.00 98.12 95 GLN A C 1
ATOM 757 O O . GLN A 1 95 ? 8.294 9.213 1.637 1.00 98.12 95 GLN A O 1
ATOM 762 N N . PHE A 1 96 ? 7.997 7.295 0.531 1.00 98.50 96 PHE A N 1
ATOM 763 C CA . PHE A 1 96 ? 6.595 7.187 0.928 1.00 98.50 96 PHE A CA 1
ATOM 764 C C . PHE A 1 96 ? 6.407 7.092 2.445 1.00 98.50 96 PHE A C 1
ATOM 766 O O . PHE A 1 96 ? 5.428 7.619 2.954 1.00 98.50 96 PHE A O 1
ATOM 773 N N . LEU A 1 97 ? 7.306 6.438 3.186 1.00 98.44 97 LEU A N 1
ATOM 774 C CA . LEU A 1 97 ? 7.215 6.413 4.651 1.00 98.44 97 LEU A CA 1
ATOM 775 C C . LEU A 1 97 ? 7.468 7.795 5.262 1.00 98.44 97 LEU A C 1
ATOM 777 O O . LEU A 1 97 ? 6.761 8.178 6.189 1.00 98.44 97 LEU A O 1
ATOM 781 N N . GLU A 1 98 ? 8.443 8.538 4.738 1.00 98.44 98 GLU A N 1
ATOM 782 C CA . GLU A 1 98 ? 8.711 9.922 5.150 1.00 98.44 98 GLU A CA 1
ATOM 783 C C . GLU A 1 98 ? 7.494 10.823 4.873 1.00 98.44 98 GLU A C 1
ATOM 785 O O . GLU A 1 98 ? 7.064 11.572 5.750 1.00 98.44 98 GLU A O 1
ATOM 790 N N . ASP A 1 99 ? 6.867 10.675 3.705 1.00 97.81 99 ASP A N 1
ATOM 791 C CA . ASP A 1 99 ? 5.653 11.409 3.340 1.00 97.81 99 ASP A CA 1
ATOM 792 C C . ASP A 1 99 ? 4.443 11.021 4.218 1.00 97.81 99 ASP A C 1
ATOM 794 O O . ASP A 1 99 ? 3.623 11.876 4.555 1.00 97.81 99 ASP A O 1
ATOM 798 N N . MET A 1 100 ? 4.311 9.749 4.628 1.00 98.06 100 MET A N 1
ATOM 799 C CA . MET A 1 100 ? 3.241 9.312 5.542 1.00 98.06 100 MET A CA 1
ATOM 800 C C . MET A 1 100 ? 3.365 9.990 6.905 1.00 98.06 100 MET A C 1
ATOM 802 O O . MET A 1 100 ? 2.361 10.424 7.469 1.00 98.06 100 MET A O 1
ATOM 806 N N . GLU A 1 101 ? 4.587 10.087 7.425 1.00 97.62 101 GLU A N 1
ATOM 807 C CA . GLU A 1 101 ? 4.874 10.744 8.699 1.00 97.62 101 GLU A CA 1
ATOM 808 C C . GLU A 1 101 ? 4.600 12.249 8.617 1.00 97.62 101 GLU A C 1
ATOM 810 O O . GLU A 1 101 ? 3.986 12.806 9.529 1.00 97.62 101 GLU A O 1
ATOM 815 N N . ALA A 1 102 ? 4.978 12.889 7.504 1.00 95.38 102 ALA A N 1
ATOM 816 C CA . ALA A 1 102 ? 4.679 14.294 7.247 1.00 95.38 102 ALA A CA 1
ATOM 817 C C . ALA A 1 102 ? 3.163 14.555 7.197 1.00 95.38 102 ALA A C 1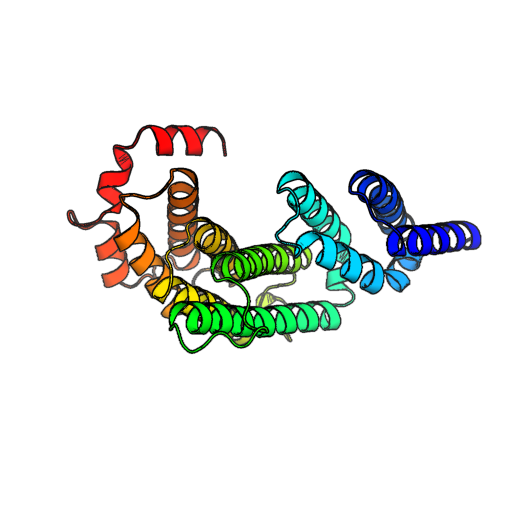
ATOM 819 O O . ALA A 1 102 ? 2.661 15.387 7.949 1.00 95.38 102 ALA A O 1
ATOM 820 N N . TYR A 1 103 ? 2.401 13.786 6.408 1.00 94.50 103 TYR A N 1
ATOM 821 C CA . TYR A 1 103 ? 0.944 13.956 6.334 1.00 94.50 103 TYR A CA 1
ATOM 822 C C . TYR A 1 103 ? 0.226 13.637 7.649 1.00 94.50 103 TYR A C 1
ATOM 824 O O . TYR A 1 103 ? -0.802 14.244 7.952 1.00 94.50 103 TYR A O 1
ATOM 832 N N . ALA A 1 104 ? 0.738 12.697 8.445 1.00 95.19 104 ALA A N 1
ATOM 833 C CA . ALA A 1 104 ? 0.196 12.421 9.770 1.00 95.19 104 ALA A CA 1
ATOM 834 C C . ALA A 1 104 ? 0.375 13.618 10.719 1.00 95.19 104 ALA A C 1
ATOM 836 O O . ALA A 1 104 ? -0.533 13.937 11.493 1.00 95.19 104 ALA A O 1
ATOM 837 N N . GLU A 1 105 ? 1.515 14.305 10.643 1.00 93.19 105 GLU A N 1
ATOM 838 C CA . GLU A 1 105 ? 1.750 15.531 11.402 1.00 93.19 105 GLU A CA 1
ATOM 839 C C . GLU A 1 105 ? 0.877 16.691 10.895 1.00 93.19 105 GLU A C 1
ATOM 841 O O . GLU A 1 105 ? 0.259 17.371 11.714 1.00 93.19 105 GLU A O 1
ATOM 846 N N . ASP A 1 106 ? 0.704 16.845 9.578 1.00 91.12 106 ASP A N 1
ATOM 847 C CA . ASP A 1 106 ? -0.222 17.834 9.000 1.00 91.12 106 ASP A CA 1
ATOM 848 C C . ASP A 1 106 ? -1.657 17.632 9.518 1.00 91.12 106 ASP A C 1
ATOM 850 O O . ASP A 1 106 ? -2.340 18.588 9.887 1.00 91.12 106 ASP A O 1
ATOM 854 N N . VAL A 1 107 ? -2.124 16.376 9.596 1.00 91.19 107 VAL A N 1
ATOM 855 C CA . VAL A 1 107 ? -3.433 16.023 10.177 1.00 91.19 107 VAL A CA 1
ATOM 856 C C . VAL A 1 107 ? -3.525 16.472 11.635 1.00 91.19 107 VAL A C 1
ATOM 858 O O . VAL A 1 107 ? -4.535 17.051 12.046 1.00 91.19 107 VAL A O 1
ATOM 861 N N . ARG A 1 108 ? -2.481 16.213 12.428 1.00 90.06 108 ARG A N 1
ATOM 862 C CA . ARG A 1 108 ? -2.428 16.605 13.840 1.00 90.06 108 ARG A CA 1
ATOM 863 C C . ARG A 1 108 ? -2.502 18.124 13.998 1.00 90.06 108 ARG A C 1
ATOM 865 O O . ARG A 1 108 ? -3.281 18.598 14.825 1.00 90.06 108 ARG A O 1
ATOM 872 N N . GLN A 1 109 ? -1.739 18.870 13.202 1.00 87.81 109 GLN A N 1
ATOM 873 C CA . GLN A 1 109 ? -1.712 20.333 13.236 1.00 87.81 109 GLN A CA 1
ATOM 874 C C . GLN A 1 109 ? -3.049 20.939 12.803 1.00 87.81 109 GLN A C 1
ATOM 876 O O . GLN A 1 109 ? -3.590 21.794 13.507 1.00 87.81 109 GLN A O 1
ATOM 881 N N . ALA A 1 110 ? -3.645 20.431 11.719 1.00 84.00 110 ALA A N 1
ATOM 882 C CA . ALA A 1 110 ? -4.924 20.912 11.198 1.00 84.00 110 ALA A CA 1
ATOM 883 C C . ALA A 1 110 ? -6.078 20.806 12.216 1.00 84.00 110 ALA A C 1
ATOM 885 O O . ALA A 1 110 ? -7.013 21.606 12.183 1.00 84.00 110 ALA A O 1
ATOM 886 N N . ALA A 1 111 ? -6.024 19.849 13.147 1.00 80.44 111 ALA A N 1
ATOM 887 C CA . ALA A 1 111 ? -7.027 19.716 14.204 1.00 80.44 111 ALA A CA 1
ATOM 888 C C . ALA A 1 111 ? -6.719 20.502 15.486 1.00 80.44 111 ALA A C 1
ATOM 890 O O . ALA A 1 111 ? -7.627 20.732 16.286 1.00 80.44 111 ALA A O 1
ATOM 891 N N . GLY A 1 112 ? -5.463 20.908 15.692 1.00 74.00 112 GLY A N 1
ATOM 892 C CA . GLY A 1 112 ? -5.028 21.672 16.863 1.00 74.00 112 GLY A CA 1
ATOM 893 C C . GLY A 1 112 ? -5.563 23.106 16.906 1.00 74.00 112 GLY A C 1
ATOM 894 O O . GLY A 1 112 ? -5.516 23.740 17.958 1.00 74.00 112 GLY A O 1
ATOM 895 N N . GLY A 1 113 ? -6.103 23.618 15.793 1.00 63.41 113 GLY A N 1
ATOM 896 C CA . GLY A 1 113 ? -6.714 24.948 15.718 1.00 63.41 113 GLY A CA 1
ATOM 897 C C . GLY A 1 113 ? -5.739 26.110 15.943 1.00 63.41 113 GLY A C 1
ATOM 898 O O . GLY A 1 113 ? -6.189 27.239 16.148 1.00 63.41 113 GLY A O 1
ATOM 899 N N . GLU A 1 114 ? -4.425 25.857 15.924 1.00 54.50 114 GLU A N 1
ATOM 900 C CA . GLU A 1 114 ? -3.426 26.922 15.900 1.00 54.50 114 GLU A CA 1
ATOM 901 C C . GLU A 1 114 ? -3.541 27.679 14.571 1.00 54.50 114 GLU A C 1
ATOM 903 O O . GLU A 1 114 ? -3.852 27.093 13.536 1.00 54.50 114 GLU A O 1
ATOM 908 N N . VAL A 1 115 ? -3.411 29.007 14.654 1.00 50.03 115 VAL A N 1
ATOM 909 C CA . VAL A 1 115 ? -3.681 29.985 13.589 1.00 50.03 115 VAL A CA 1
ATOM 910 C C . VAL A 1 115 ? -3.222 29.450 12.236 1.00 50.03 115 VAL A C 1
ATOM 912 O O . VAL A 1 115 ? -2.035 29.200 12.063 1.00 50.03 115 VAL A O 1
ATOM 915 N N . LEU A 1 116 ? -4.178 29.289 11.314 1.00 53.38 116 LEU A N 1
ATOM 916 C CA . LEU A 1 116 ? -3.951 28.884 9.930 1.00 53.38 116 LEU A CA 1
ATOM 917 C C . LEU A 1 116 ? -2.834 29.746 9.332 1.00 53.38 116 LEU A C 1
ATOM 919 O O . LEU A 1 116 ? -3.071 30.897 8.961 1.00 53.38 116 LEU A O 1
ATOM 923 N N . ASP A 1 117 ? -1.630 29.193 9.248 1.00 56.25 117 ASP A N 1
ATOM 924 C CA . ASP A 1 117 ? -0.727 29.582 8.181 1.00 56.25 117 ASP A CA 1
ATOM 925 C C . ASP A 1 117 ? -1.416 29.162 6.874 1.00 56.25 117 ASP A C 1
ATOM 927 O O . ASP A 1 117 ? -2.025 28.087 6.818 1.00 56.25 117 ASP A O 1
ATOM 931 N N . GLU A 1 118 ? -1.380 29.996 5.834 1.00 57.19 118 GLU A N 1
ATOM 932 C CA . GLU A 1 118 ? -2.050 29.697 4.551 1.00 57.19 118 GLU A CA 1
ATOM 933 C C . GLU A 1 118 ? -1.509 28.407 3.888 1.00 57.19 118 GLU A C 1
ATOM 935 O O . GLU A 1 118 ? -2.097 27.910 2.928 1.00 57.19 118 GLU A O 1
ATOM 940 N N . GLU A 1 119 ? -0.416 27.847 4.419 1.00 61.56 119 GLU A N 1
ATOM 941 C CA . GLU A 1 119 ? 0.254 26.635 3.946 1.00 61.56 119 GLU A CA 1
ATOM 942 C C . GLU A 1 119 ? -0.293 25.313 4.529 1.00 61.56 119 GLU A C 1
ATOM 944 O O . GLU A 1 119 ? -0.024 24.263 3.943 1.00 61.56 119 GLU A O 1
ATOM 949 N N . VAL A 1 120 ? -1.078 25.308 5.622 1.00 62.56 120 VAL A N 1
ATOM 950 C CA . VAL A 1 120 ? -1.560 24.046 6.233 1.00 62.56 120 VAL A CA 1
ATOM 951 C C . VAL A 1 120 ? -2.758 23.477 5.449 1.00 62.56 120 VAL A C 1
ATOM 953 O O . VAL A 1 120 ? -3.800 24.136 5.359 1.00 62.56 120 VAL A O 1
ATOM 956 N N . PRO A 1 121 ? -2.674 22.249 4.894 1.00 69.50 121 PRO A N 1
ATOM 957 C CA . PRO A 1 121 ? -3.781 21.655 4.147 1.00 69.50 121 PRO A CA 1
ATOM 958 C C . PRO A 1 121 ? -5.005 21.372 5.035 1.00 69.50 121 PRO A C 1
ATOM 960 O O . PRO A 1 121 ? -4.889 21.131 6.236 1.00 69.50 121 PRO A O 1
ATOM 963 N N . GLN A 1 122 ? -6.201 21.344 4.435 1.00 83.25 122 GLN A N 1
ATOM 964 C CA . GLN A 1 122 ? -7.424 20.969 5.155 1.00 83.25 122 GLN A CA 1
ATOM 965 C C . GLN A 1 122 ? -7.344 19.520 5.672 1.00 83.25 122 GLN A C 1
ATOM 967 O O . GLN A 1 122 ? -6.799 18.638 5.007 1.00 83.25 122 GLN A O 1
ATOM 972 N N . LEU A 1 123 ? -7.914 19.268 6.856 1.00 87.44 123 LEU A N 1
ATOM 973 C CA . LEU A 1 123 ? -7.849 17.978 7.556 1.00 87.44 123 LEU A CA 1
ATOM 974 C C . LEU A 1 123 ? -8.304 16.790 6.689 1.00 87.44 123 LEU A C 1
ATOM 976 O O . LEU A 1 123 ? -7.665 15.740 6.680 1.00 87.44 123 LEU A O 1
ATOM 980 N N . ASP A 1 124 ? -9.403 16.951 5.956 1.00 88.00 124 ASP A N 1
ATOM 981 C CA . ASP A 1 124 ? -9.949 15.949 5.038 1.00 88.00 124 ASP A CA 1
ATOM 982 C C . ASP A 1 124 ? -9.004 15.659 3.865 1.00 88.00 124 ASP A C 1
ATOM 984 O O . ASP A 1 124 ? -8.805 14.498 3.504 1.00 88.00 124 ASP A O 1
ATOM 988 N N . VAL A 1 125 ? -8.356 16.695 3.329 1.00 91.25 125 VAL A N 1
ATOM 989 C CA . VAL A 1 125 ? -7.356 16.570 2.263 1.00 91.25 125 VAL A CA 1
ATOM 990 C C . VAL A 1 125 ? -6.128 15.801 2.753 1.00 91.25 125 VAL A C 1
ATOM 992 O O . VAL A 1 125 ? -5.674 14.887 2.064 1.00 91.25 125 VAL A O 1
ATOM 995 N N . SER A 1 126 ? -5.600 16.109 3.941 1.00 92.62 126 SER A N 1
ATOM 996 C CA . SER A 1 126 ? -4.438 15.396 4.497 1.00 92.62 126 SER A CA 1
ATOM 997 C C . SER A 1 126 ? -4.753 13.926 4.798 1.00 92.62 126 SER A C 1
ATOM 999 O O . SER A 1 126 ? -3.957 13.046 4.468 1.00 92.62 126 SER A O 1
ATOM 1001 N N . LEU A 1 127 ? -5.947 13.631 5.328 1.00 94.94 127 LEU A N 1
ATOM 1002 C CA . LEU A 1 127 ? -6.414 12.252 5.527 1.00 94.94 127 LEU A CA 1
ATOM 1003 C C . LEU A 1 127 ? -6.526 11.487 4.198 1.00 94.94 127 LEU A C 1
ATOM 1005 O O . LEU A 1 127 ? -6.089 10.337 4.112 1.00 94.94 127 LEU A O 1
ATOM 1009 N N . ALA A 1 128 ? -7.075 12.119 3.156 1.00 94.94 128 ALA A N 1
ATOM 1010 C CA . ALA A 1 128 ? -7.212 11.512 1.834 1.00 94.94 128 ALA A CA 1
ATOM 1011 C C . ALA A 1 128 ? -5.848 11.253 1.170 1.00 94.94 128 ALA A C 1
ATOM 1013 O O . ALA A 1 128 ? -5.640 10.187 0.583 1.00 94.94 128 ALA A O 1
ATOM 1014 N N . LYS A 1 129 ? -4.894 12.185 1.304 1.00 95.94 129 LYS A N 1
ATOM 1015 C CA . LYS A 1 129 ? -3.511 12.014 0.830 1.00 95.94 129 LYS A CA 1
ATOM 1016 C C . LYS A 1 129 ? -2.806 10.863 1.541 1.00 95.94 129 LYS A C 1
ATOM 1018 O O . LYS A 1 129 ? -2.222 10.014 0.870 1.00 95.94 129 LYS A O 1
ATOM 1023 N N . LEU A 1 130 ? -2.920 10.776 2.868 1.00 97.56 130 LEU A N 1
ATOM 1024 C CA . LEU A 1 130 ? -2.345 9.673 3.641 1.00 97.56 130 LEU A CA 1
ATOM 1025 C C . LEU A 1 130 ? -2.946 8.318 3.222 1.00 97.56 130 LEU A C 1
ATOM 1027 O O . LEU A 1 130 ? -2.216 7.349 3.011 1.00 97.56 130 LEU A O 1
ATOM 1031 N N . ALA A 1 131 ? -4.265 8.253 3.009 1.00 97.75 131 ALA A N 1
ATOM 1032 C CA . ALA A 1 131 ? -4.930 7.049 2.510 1.00 97.75 131 ALA A CA 1
ATOM 1033 C C . ALA A 1 131 ? -4.458 6.660 1.095 1.00 97.75 131 ALA A C 1
ATOM 1035 O O . ALA A 1 131 ? -4.195 5.485 0.829 1.00 97.75 131 ALA A O 1
ATOM 1036 N N . ALA A 1 132 ? -4.316 7.625 0.181 1.00 97.75 132 ALA A N 1
ATOM 1037 C CA . ALA A 1 132 ? -3.794 7.381 -1.164 1.00 97.75 132 ALA A CA 1
ATOM 1038 C C . ALA A 1 132 ? -2.340 6.879 -1.135 1.00 97.75 132 ALA A C 1
ATOM 1040 O O . ALA A 1 132 ? -1.995 5.937 -1.859 1.00 97.75 132 ALA A O 1
ATOM 1041 N N . LEU A 1 133 ? -1.522 7.441 -0.242 1.00 98.12 133 LEU A N 1
ATOM 1042 C CA . LEU A 1 133 ? -0.131 7.059 -0.038 1.00 98.12 133 LEU A CA 1
ATOM 1043 C C . LEU A 1 133 ? 0.008 5.613 0.470 1.00 98.12 133 LEU A C 1
ATOM 1045 O O . LEU A 1 133 ? 0.819 4.847 -0.049 1.00 98.12 133 LEU A O 1
ATOM 1049 N N . LEU A 1 134 ? -0.849 5.178 1.399 1.00 98.56 134 LEU A N 1
ATOM 1050 C CA . LEU A 1 134 ? -0.906 3.776 1.844 1.00 98.56 134 LEU A CA 1
ATOM 1051 C C . LEU A 1 134 ? -1.241 2.815 0.694 1.00 98.56 134 LEU A C 1
ATOM 1053 O O . LEU A 1 134 ? -0.636 1.745 0.568 1.00 98.56 134 LEU A O 1
ATOM 1057 N N . ARG A 1 135 ? -2.175 3.189 -0.190 1.00 98.38 135 ARG A N 1
ATOM 1058 C CA . ARG A 1 135 ? -2.558 2.348 -1.340 1.00 98.38 135 ARG A CA 1
ATOM 1059 C C . ARG A 1 135 ? -1.432 2.226 -2.365 1.00 98.38 135 ARG A C 1
ATOM 1061 O O . ARG A 1 135 ? -1.210 1.128 -2.887 1.00 98.38 135 ARG A O 1
ATOM 1068 N N . VAL A 1 136 ? -0.734 3.323 -2.676 1.00 98.19 136 VAL A N 1
ATOM 1069 C CA . VAL A 1 136 ? 0.393 3.278 -3.623 1.00 98.19 136 VAL A CA 1
ATOM 1070 C C . VAL A 1 136 ? 1.585 2.541 -3.015 1.00 98.19 136 VAL A C 1
ATOM 1072 O O . VAL A 1 136 ? 2.163 1.694 -3.693 1.00 98.19 136 VAL A O 1
ATOM 1075 N N . PHE A 1 137 ? 1.869 2.733 -1.722 1.00 98.62 137 PHE A N 1
ATOM 1076 C CA . PHE A 1 137 ? 2.875 1.958 -0.995 1.00 98.62 137 PHE A CA 1
ATOM 1077 C C . PHE A 1 137 ? 2.591 0.456 -1.097 1.00 98.62 137 PHE A C 1
ATOM 1079 O O . PHE A 1 137 ? 3.425 -0.308 -1.580 1.00 98.62 137 PHE A O 1
ATOM 1086 N N . THR A 1 138 ? 1.367 0.039 -0.756 1.00 98.31 138 THR A N 1
ATOM 1087 C CA . THR A 1 138 ? 0.927 -1.364 -0.859 1.00 98.31 138 THR A CA 1
ATOM 1088 C C . THR A 1 138 ? 1.088 -1.905 -2.279 1.00 98.31 138 THR A C 1
ATOM 1090 O O . THR A 1 138 ? 1.507 -3.044 -2.480 1.00 98.31 138 THR A O 1
ATOM 1093 N N . THR A 1 139 ? 0.771 -1.091 -3.287 1.00 98.38 139 THR A N 1
ATOM 1094 C CA . THR A 1 139 ? 0.934 -1.453 -4.699 1.00 98.38 139 THR A CA 1
ATOM 1095 C C . THR A 1 139 ? 2.397 -1.663 -5.072 1.00 98.38 139 THR A C 1
ATOM 1097 O O . THR A 1 139 ? 2.699 -2.638 -5.757 1.00 98.38 139 THR A O 1
ATOM 1100 N N . VAL A 1 140 ? 3.313 -0.806 -4.617 1.00 98.19 140 VAL A N 1
ATOM 1101 C CA . VAL A 1 140 ? 4.747 -0.960 -4.896 1.00 98.19 140 VAL A CA 1
ATOM 1102 C C . VAL A 1 140 ? 5.305 -2.201 -4.201 1.00 98.19 140 VAL A C 1
ATOM 1104 O O . VAL A 1 140 ? 5.957 -3.007 -4.861 1.00 98.19 140 VAL A O 1
ATOM 1107 N N . VAL A 1 141 ? 4.974 -2.439 -2.925 1.00 97.62 141 VAL A N 1
ATOM 1108 C CA . VAL A 1 141 ? 5.359 -3.682 -2.225 1.00 97.62 141 VAL A CA 1
ATOM 1109 C C . VAL A 1 141 ? 4.835 -4.906 -2.987 1.00 97.62 141 VAL A C 1
ATOM 1111 O O . VAL A 1 141 ? 5.587 -5.844 -3.251 1.00 97.62 141 VAL A O 1
ATOM 1114 N N . ARG A 1 142 ? 3.571 -4.878 -3.430 1.00 97.19 142 ARG A N 1
ATOM 1115 C CA . ARG A 1 142 ? 2.974 -5.953 -4.238 1.00 97.19 142 ARG A CA 1
ATOM 1116 C C . ARG A 1 142 ? 3.675 -6.143 -5.578 1.00 97.19 142 ARG A C 1
ATOM 1118 O O . ARG A 1 142 ? 3.849 -7.280 -6.004 1.00 97.19 142 ARG A O 1
ATOM 1125 N N . SER A 1 143 ? 4.110 -5.057 -6.205 1.00 97.75 143 SER A N 1
ATOM 1126 C CA . SER A 1 143 ? 4.821 -5.091 -7.483 1.00 97.75 143 SER A CA 1
ATOM 1127 C C . SER A 1 143 ? 6.243 -5.649 -7.356 1.00 97.75 143 SER A C 1
ATOM 1129 O O . SER A 1 143 ? 6.763 -6.184 -8.327 1.00 97.75 143 SER A O 1
ATOM 1131 N N . ILE A 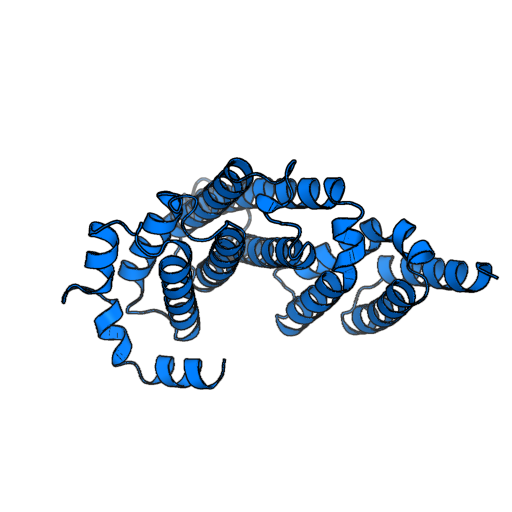1 144 ? 6.873 -5.575 -6.177 1.00 96.88 144 ILE A N 1
ATOM 1132 C CA . ILE A 1 144 ? 8.138 -6.278 -5.884 1.00 96.88 144 ILE A CA 1
ATOM 1133 C C . ILE A 1 144 ? 7.893 -7.791 -5.704 1.00 96.88 144 ILE A C 1
ATOM 1135 O O . ILE A 1 144 ? 8.787 -8.611 -5.943 1.00 96.88 144 ILE A O 1
ATOM 1139 N N . GLY A 1 145 ? 6.682 -8.174 -5.288 1.00 93.25 145 GLY A N 1
ATOM 1140 C CA . GLY A 1 145 ? 6.242 -9.562 -5.178 1.00 93.25 145 GLY A CA 1
ATOM 1141 C C . GLY A 1 145 ? 7.025 -10.359 -4.133 1.00 93.25 145 GLY A C 1
ATOM 1142 O O . GLY A 1 145 ? 7.460 -9.838 -3.108 1.00 93.25 145 GLY A O 1
ATOM 1143 N N . ASN A 1 146 ? 7.284 -11.638 -4.421 1.00 90.19 146 ASN A N 1
ATOM 1144 C CA . ASN A 1 146 ? 7.957 -12.579 -3.506 1.00 90.19 146 ASN A CA 1
ATOM 1145 C C . ASN A 1 146 ? 9.428 -12.229 -3.196 1.00 90.19 146 ASN A C 1
ATOM 1147 O O . ASN A 1 146 ? 10.135 -12.993 -2.525 1.00 90.19 146 ASN A O 1
ATOM 1151 N N . ARG A 1 147 ? 9.942 -11.131 -3.762 1.00 91.88 147 ARG A N 1
ATOM 1152 C CA . ARG A 1 147 ? 11.269 -10.593 -3.454 1.00 91.88 147 ARG A CA 1
ATOM 1153 C C . ARG A 1 147 ? 11.245 -9.647 -2.265 1.00 91.88 147 ARG A C 1
ATOM 1155 O O . ARG A 1 147 ? 12.295 -9.476 -1.654 1.00 91.88 147 ARG A O 1
ATOM 1162 N N . PHE A 1 148 ? 10.078 -9.121 -1.898 1.00 94.12 148 PHE A N 1
ATOM 1163 C CA . PHE A 1 148 ? 9.878 -8.399 -0.652 1.00 94.12 148 PHE A CA 1
ATOM 1164 C C . PHE A 1 148 ? 9.723 -9.402 0.499 1.00 94.12 148 PHE A C 1
ATOM 1166 O O . PHE A 1 148 ? 8.636 -9.638 0.999 1.00 94.12 148 PHE A O 1
ATOM 1173 N N . SER A 1 149 ? 10.809 -10.092 0.852 1.00 91.88 149 SER A N 1
ATOM 1174 C CA . SER A 1 149 ? 10.810 -11.098 1.918 1.00 91.88 149 SER A CA 1
ATOM 1175 C C . SER A 1 149 ? 12.203 -11.229 2.542 1.00 91.88 149 SER A C 1
ATOM 1177 O O . SER A 1 149 ? 13.189 -11.248 1.793 1.00 91.88 149 SER A O 1
ATOM 1179 N N . PRO A 1 150 ? 12.313 -11.412 3.875 1.00 90.06 150 PRO A N 1
ATOM 1180 C CA . PRO A 1 150 ? 13.593 -11.630 4.552 1.00 90.06 150 PRO A CA 1
ATOM 1181 C C . PRO A 1 150 ? 14.333 -12.879 4.060 1.00 90.06 150 PRO A C 1
ATOM 1183 O O . PRO A 1 150 ? 15.563 -12.932 4.084 1.00 90.06 150 PRO A O 1
ATOM 1186 N N . SER A 1 151 ? 13.589 -13.873 3.560 1.00 87.81 151 SER A N 1
ATOM 1187 C CA . SER A 1 151 ? 14.118 -15.141 3.039 1.00 87.81 151 SER A CA 1
ATOM 1188 C C . SER A 1 151 ? 15.071 -14.972 1.845 1.00 87.81 151 SER A C 1
ATOM 1190 O O . SER A 1 151 ? 15.845 -15.876 1.525 1.00 87.81 151 SER A O 1
ATOM 1192 N N . ARG A 1 152 ? 15.039 -13.814 1.172 1.00 85.56 152 ARG A N 1
ATOM 1193 C CA . ARG A 1 152 ? 15.900 -13.493 0.023 1.00 85.56 152 ARG A CA 1
ATOM 1194 C C . ARG A 1 152 ? 17.240 -12.869 0.416 1.00 85.56 152 ARG A C 1
ATOM 1196 O O . ARG A 1 152 ? 18.086 -12.692 -0.460 1.00 85.56 152 ARG A O 1
ATOM 1203 N N . GLY A 1 153 ? 17.449 -12.598 1.704 1.00 80.00 153 GLY A N 1
ATOM 1204 C CA . GLY A 1 153 ? 18.632 -11.920 2.223 1.00 80.00 153 GLY A CA 1
ATOM 1205 C C . GLY A 1 153 ? 18.587 -10.395 2.042 1.00 80.00 153 GLY A C 1
ATOM 1206 O O . GLY A 1 153 ? 17.596 -9.850 1.556 1.00 80.00 153 GLY A O 1
ATOM 1207 N N . PRO A 1 154 ? 19.661 -9.686 2.443 1.00 86.31 154 PRO A N 1
ATOM 1208 C CA . PRO A 1 154 ? 19.720 -8.227 2.401 1.00 86.31 154 PRO A CA 1
ATOM 1209 C C . PRO A 1 154 ? 19.425 -7.642 1.007 1.00 86.31 154 PRO A C 1
ATOM 1211 O O . PRO A 1 154 ? 19.754 -8.268 -0.004 1.00 86.31 154 PRO A O 1
ATOM 1214 N N . PRO A 1 155 ? 18.869 -6.418 0.931 1.00 90.25 155 PRO A N 1
ATOM 1215 C CA . PRO A 1 155 ? 18.670 -5.471 2.040 1.00 90.25 155 PRO A CA 1
ATOM 1216 C C . PRO A 1 155 ? 17.374 -5.676 2.844 1.00 90.25 155 PRO A C 1
ATOM 1218 O O . PRO A 1 155 ? 17.234 -5.098 3.917 1.00 90.25 155 PRO A O 1
ATOM 1221 N N . ILE A 1 156 ? 16.442 -6.503 2.364 1.00 93.69 156 ILE A N 1
ATOM 1222 C CA . ILE A 1 156 ? 15.150 -6.722 3.024 1.00 93.69 156 ILE A CA 1
ATOM 1223 C C . ILE A 1 156 ? 15.348 -7.762 4.126 1.00 93.69 156 ILE A C 1
ATOM 1225 O O . ILE A 1 156 ? 15.605 -8.929 3.856 1.00 93.69 156 ILE A O 1
ATOM 1229 N N . THR A 1 157 ? 15.269 -7.328 5.380 1.00 92.31 157 THR A N 1
ATOM 1230 C CA . THR A 1 157 ? 15.441 -8.176 6.570 1.00 92.31 157 THR A CA 1
ATOM 1231 C C . THR A 1 157 ? 14.179 -8.162 7.428 1.00 92.31 157 THR A C 1
ATOM 1233 O O . THR A 1 157 ? 13.313 -7.307 7.255 1.00 92.31 157 THR A O 1
ATOM 1236 N N . THR A 1 158 ? 14.081 -9.073 8.398 1.00 91.00 158 THR A N 1
ATOM 1237 C CA . THR A 1 158 ? 12.989 -9.064 9.386 1.00 91.00 158 THR A CA 1
ATOM 1238 C C . THR A 1 158 ? 12.927 -7.741 10.156 1.00 91.00 158 THR A C 1
ATOM 1240 O O . THR A 1 158 ? 11.833 -7.236 10.378 1.00 91.00 158 THR A O 1
ATOM 1243 N N . SER A 1 159 ? 14.082 -7.149 10.500 1.00 90.44 159 SER A N 1
ATOM 1244 C CA . SER A 1 159 ? 14.145 -5.829 11.157 1.00 90.44 159 SER A CA 1
ATOM 1245 C C . SER A 1 159 ? 13.579 -4.743 10.255 1.00 90.44 159 SER A C 1
ATOM 1247 O O . SER A 1 159 ? 12.710 -3.997 10.680 1.00 90.44 159 SER A O 1
ATOM 1249 N N . TYR A 1 160 ? 14.000 -4.720 8.986 1.00 93.38 160 TYR A N 1
ATOM 1250 C CA . TYR A 1 160 ? 13.515 -3.738 8.018 1.00 93.38 160 TYR A CA 1
ATOM 1251 C C . TYR A 1 160 ? 11.990 -3.791 7.868 1.00 93.38 160 TYR A C 1
ATOM 1253 O O . TYR A 1 160 ? 11.329 -2.763 7.939 1.00 93.38 160 TYR A O 1
ATOM 1261 N N . ILE A 1 161 ? 11.407 -4.984 7.711 1.00 93.81 161 ILE A N 1
ATOM 1262 C CA . ILE A 1 161 ? 9.947 -5.121 7.604 1.00 93.81 161 ILE A CA 1
ATOM 1263 C C . ILE A 1 161 ? 9.253 -4.724 8.917 1.00 93.81 161 ILE A C 1
ATOM 1265 O O . ILE A 1 161 ? 8.207 -4.082 8.877 1.00 93.81 161 ILE A O 1
ATOM 1269 N N . GLY A 1 162 ? 9.837 -5.058 10.073 1.00 92.62 162 GLY A N 1
ATOM 1270 C CA . GLY A 1 162 ? 9.345 -4.606 11.378 1.00 92.62 162 GLY A CA 1
ATOM 1271 C C . GLY A 1 162 ? 9.316 -3.080 11.502 1.00 92.62 162 GLY A C 1
ATOM 1272 O O . GLY A 1 162 ? 8.290 -2.521 11.876 1.00 92.62 162 GLY A O 1
ATOM 1273 N N . GLU A 1 163 ? 10.396 -2.406 11.106 1.00 93.69 163 GLU A N 1
ATOM 1274 C CA . GLU A 1 163 ? 10.502 -0.941 11.083 1.00 93.69 163 GLU A CA 1
ATOM 1275 C C . GLU A 1 163 ? 9.476 -0.313 10.130 1.00 93.69 163 GLU A C 1
ATOM 1277 O O . GLU A 1 163 ? 8.818 0.661 10.488 1.00 93.69 163 GLU A O 1
ATOM 1282 N N . VAL A 1 164 ? 9.281 -0.894 8.940 1.00 96.06 164 VAL A N 1
ATOM 1283 C CA . VAL A 1 164 ? 8.236 -0.460 7.998 1.00 96.06 164 VAL A CA 1
ATOM 1284 C C . VAL A 1 164 ? 6.852 -0.558 8.649 1.00 96.06 164 VAL A C 1
ATOM 1286 O O . VAL A 1 164 ? 6.093 0.408 8.609 1.00 96.06 164 VAL A O 1
ATOM 1289 N N . LEU A 1 165 ? 6.521 -1.696 9.273 1.00 96.19 165 LEU A N 1
ATOM 1290 C CA . LEU A 1 165 ? 5.237 -1.891 9.958 1.00 96.19 165 LEU A CA 1
ATOM 1291 C C . LEU A 1 165 ? 5.030 -0.865 11.076 1.00 96.19 165 LEU A C 1
ATOM 1293 O O . LEU A 1 165 ? 3.950 -0.288 11.174 1.00 96.19 165 LEU A O 1
ATOM 1297 N N . GLU A 1 166 ? 6.047 -0.628 11.906 1.00 95.38 166 GLU A N 1
ATOM 1298 C CA . GLU A 1 166 ? 5.974 0.351 12.994 1.00 95.38 166 GLU A CA 1
ATOM 1299 C C . GLU A 1 166 ? 5.756 1.771 12.471 1.00 95.38 166 GLU A C 1
ATOM 1301 O O . GLU A 1 166 ? 4.866 2.461 12.962 1.00 95.38 166 GLU A O 1
ATOM 1306 N N . ARG A 1 167 ? 6.505 2.202 11.450 1.00 97.25 167 ARG A N 1
ATOM 1307 C CA . ARG A 1 167 ? 6.364 3.547 10.867 1.00 97.25 167 ARG A CA 1
ATOM 1308 C C . ARG A 1 167 ? 4.988 3.766 10.238 1.00 97.25 167 ARG A C 1
ATOM 1310 O O . ARG A 1 167 ? 4.365 4.799 10.489 1.00 97.25 167 ARG A O 1
ATOM 1317 N N . VAL A 1 168 ? 4.477 2.781 9.493 1.00 98.00 168 VAL A N 1
ATOM 1318 C CA . VAL A 1 168 ? 3.125 2.836 8.908 1.00 98.00 168 VAL A CA 1
ATOM 1319 C C . VAL A 1 168 ? 2.063 2.920 10.004 1.00 98.00 168 VAL A C 1
ATOM 1321 O O . VAL A 1 168 ? 1.232 3.827 9.981 1.00 98.00 168 VAL A O 1
ATOM 1324 N N . VAL A 1 169 ? 2.098 2.010 10.985 1.00 97.75 169 VAL A N 1
ATOM 1325 C CA . VAL A 1 169 ? 1.113 1.983 12.078 1.00 97.75 169 VAL A CA 1
ATOM 1326 C C . VAL A 1 169 ? 1.155 3.277 12.882 1.00 97.75 169 VAL A C 1
ATOM 1328 O O . VAL A 1 169 ? 0.105 3.861 13.134 1.00 97.75 169 VAL A O 1
ATOM 1331 N N . ASN A 1 170 ? 2.344 3.764 13.239 1.00 96.69 170 ASN A N 1
ATOM 1332 C CA . ASN A 1 170 ? 2.489 5.003 13.998 1.00 96.69 170 ASN A CA 1
ATOM 1333 C C . ASN A 1 170 ? 1.915 6.198 13.229 1.00 96.69 170 ASN A C 1
ATOM 1335 O O . ASN A 1 170 ? 1.153 6.965 13.806 1.00 96.69 170 ASN A O 1
ATOM 1339 N N . SER A 1 171 ? 2.208 6.331 11.933 1.00 97.31 171 SER A N 1
ATOM 1340 C CA . SER A 1 171 ? 1.678 7.428 11.106 1.00 97.31 171 SER A CA 1
ATOM 1341 C C . SER A 1 171 ? 0.146 7.421 11.065 1.00 97.31 171 SER A C 1
ATOM 1343 O O . SER A 1 171 ? -0.503 8.451 11.253 1.00 97.31 171 SER A O 1
ATOM 1345 N N . VAL A 1 172 ? -0.455 6.241 10.895 1.00 97.62 172 VAL A N 1
ATOM 1346 C CA . VAL A 1 172 ? -1.917 6.091 10.884 1.00 97.62 172 VAL A CA 1
ATOM 1347 C C . VAL A 1 172 ? -2.518 6.369 12.260 1.00 97.62 172 VAL A C 1
ATOM 1349 O O . VAL A 1 172 ? -3.541 7.044 12.347 1.00 97.62 172 VAL A O 1
ATOM 1352 N N . GLU A 1 173 ? -1.890 5.900 13.337 1.00 96.00 173 GLU A N 1
ATOM 1353 C CA . GLU A 1 173 ? -2.367 6.128 14.703 1.00 96.00 173 GLU A CA 1
ATOM 1354 C C . GLU A 1 173 ? -2.313 7.599 15.108 1.00 96.00 173 GLU A C 1
ATOM 1356 O O . GLU A 1 173 ? -3.246 8.097 15.741 1.00 96.00 173 GLU A O 1
ATOM 1361 N N . VAL A 1 174 ? -1.278 8.323 14.676 1.00 94.44 174 VAL A N 1
ATOM 1362 C CA . VAL A 1 174 ? -1.198 9.776 14.851 1.00 94.44 174 VAL A CA 1
ATOM 1363 C C . VAL A 1 174 ? -2.404 10.465 14.212 1.00 94.44 174 VAL A C 1
ATOM 1365 O O . VAL A 1 174 ? -3.067 11.257 14.880 1.00 94.44 174 VAL A O 1
ATOM 1368 N N . ALA A 1 175 ? -2.729 10.124 12.964 1.00 94.06 175 ALA A N 1
ATOM 1369 C CA . ALA A 1 175 ? -3.879 10.694 12.268 1.00 94.06 175 ALA A CA 1
ATOM 1370 C C . ALA A 1 175 ? -5.221 10.267 12.898 1.00 94.06 175 ALA A C 1
ATOM 1372 O O . ALA A 1 175 ? -6.126 11.087 13.066 1.00 94.06 175 ALA A O 1
ATOM 1373 N N . ARG A 1 176 ? -5.347 8.995 13.300 1.00 92.94 176 ARG A N 1
ATOM 1374 C CA . ARG A 1 176 ? -6.565 8.416 13.890 1.00 92.94 176 ARG A CA 1
ATOM 1375 C C . ARG A 1 176 ? -6.908 9.025 15.248 1.00 92.94 176 ARG A C 1
ATOM 1377 O O . ARG A 1 176 ? -8.085 9.246 15.528 1.00 92.94 176 ARG A O 1
ATOM 1384 N N . CYS A 1 177 ? -5.904 9.295 16.087 1.00 89.56 177 CYS A N 1
ATOM 1385 C CA . CYS A 1 177 ? -6.094 9.968 17.378 1.00 89.56 177 CYS A CA 1
ATOM 1386 C C . CYS A 1 177 ? -6.727 11.355 17.221 1.00 89.56 177 CYS A C 1
ATOM 1388 O O . CYS A 1 177 ? -7.399 11.837 18.131 1.00 89.56 177 CYS A O 1
ATOM 1390 N N . THR A 1 178 ? -6.520 11.973 16.062 1.00 88.56 178 THR A N 1
ATOM 1391 C CA . THR A 1 178 ? -7.039 13.289 15.728 1.00 88.56 178 THR A CA 1
ATOM 1392 C C . THR A 1 178 ? -8.423 13.230 15.084 1.00 88.56 178 THR A C 1
ATOM 1394 O O . THR A 1 178 ? -9.324 13.968 15.482 1.00 88.56 178 THR A O 1
ATOM 1397 N N . SER A 1 179 ? -8.612 12.358 14.092 1.00 89.12 179 SER A N 1
ATOM 1398 C CA . SER A 1 179 ? -9.892 12.185 13.406 1.00 89.12 179 SER A CA 1
ATOM 1399 C C . SER A 1 179 ? -10.081 10.742 12.958 1.00 89.12 179 SER A C 1
ATOM 1401 O O . SER A 1 179 ? -9.216 10.143 12.317 1.00 89.12 179 SER A O 1
ATOM 1403 N N . PHE A 1 180 ? -11.249 10.180 13.262 1.00 92.44 180 PHE A N 1
ATOM 1404 C CA . PHE A 1 180 ? -11.601 8.835 12.829 1.00 92.44 180 PHE A CA 1
ATOM 1405 C C . PHE A 1 180 ? -12.008 8.839 11.348 1.00 92.44 180 PHE A C 1
ATOM 1407 O O . PHE A 1 180 ? -13.025 9.426 10.982 1.00 92.44 180 PHE A O 1
ATOM 1414 N N . SER A 1 181 ? -11.230 8.153 10.504 1.00 95.56 181 SER A N 1
ATOM 1415 C CA . SER A 1 181 ? -11.496 7.999 9.069 1.00 95.56 181 SER A CA 1
ATOM 1416 C C . SER A 1 181 ? -11.502 6.523 8.673 1.00 95.56 181 SER A C 1
ATOM 1418 O O . SER A 1 181 ? -10.465 5.859 8.681 1.00 95.56 181 SER A O 1
ATOM 1420 N N . GLU A 1 182 ? -12.677 6.007 8.302 1.00 96.19 182 GLU A N 1
ATOM 1421 C CA . GLU A 1 182 ? -12.833 4.618 7.848 1.00 96.19 182 GLU A CA 1
ATOM 1422 C C . GLU A 1 182 ? -12.057 4.337 6.558 1.00 96.19 182 GLU A C 1
ATOM 1424 O O . GLU A 1 182 ? -11.493 3.256 6.404 1.00 96.19 182 GLU A O 1
ATOM 1429 N N . GLU A 1 183 ? -11.980 5.311 5.648 1.00 95.75 183 GLU A N 1
ATOM 1430 C CA . GLU A 1 183 ? -11.247 5.181 4.386 1.00 95.75 183 GLU A CA 1
ATOM 1431 C C . GLU A 1 183 ? -9.737 5.034 4.625 1.00 95.75 183 GLU A C 1
ATOM 1433 O O . GLU A 1 183 ? -9.090 4.174 4.018 1.00 95.75 183 GLU A O 1
ATOM 1438 N N . LEU A 1 184 ? -9.185 5.837 5.543 1.00 97.50 184 LEU A N 1
ATOM 1439 C CA . LEU A 1 184 ? -7.782 5.752 5.943 1.00 97.50 184 LEU A CA 1
ATOM 1440 C C . LEU A 1 184 ? -7.482 4.404 6.603 1.00 97.50 184 LEU A C 1
ATOM 1442 O O . LEU A 1 184 ? -6.523 3.734 6.225 1.00 97.50 184 LEU A O 1
ATOM 1446 N N . LEU A 1 185 ? -8.311 3.987 7.565 1.00 98.12 185 LEU A N 1
ATOM 1447 C CA . LEU A 1 185 ? -8.093 2.736 8.290 1.00 98.12 185 LEU A CA 1
ATOM 1448 C C . LEU A 1 185 ? -8.274 1.503 7.397 1.00 98.12 185 LEU A C 1
ATOM 1450 O O . LEU A 1 185 ? -7.535 0.537 7.549 1.00 98.12 185 LEU A O 1
ATOM 1454 N N . THR A 1 186 ? -9.184 1.549 6.422 1.00 98.00 186 THR A N 1
ATOM 1455 C CA . THR A 1 186 ? -9.338 0.488 5.413 1.00 98.00 186 THR A CA 1
ATOM 1456 C C . THR A 1 186 ? -8.065 0.344 4.576 1.00 98.00 186 THR A C 1
ATOM 1458 O O . THR A 1 186 ? -7.538 -0.758 4.434 1.00 98.00 186 THR A O 1
ATOM 1461 N N . ALA A 1 187 ? -7.505 1.460 4.092 1.00 98.06 187 ALA A N 1
ATOM 1462 C CA 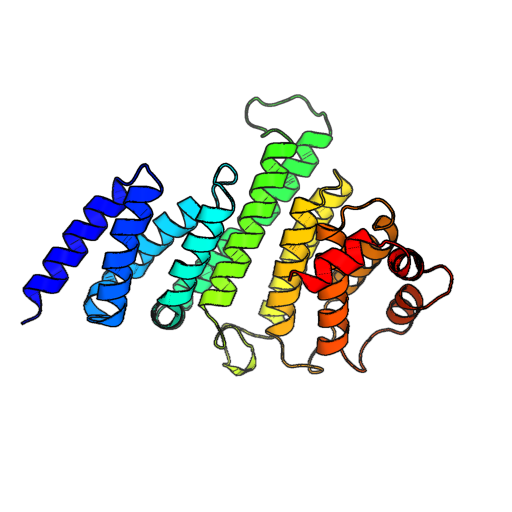. ALA A 1 187 ? -6.233 1.446 3.365 1.00 98.06 187 ALA A CA 1
ATOM 1463 C C . ALA A 1 187 ? -5.058 0.981 4.248 1.00 98.06 187 ALA A C 1
ATOM 1465 O O . ALA A 1 187 ? -4.169 0.270 3.777 1.00 98.06 187 ALA A O 1
ATOM 1466 N N . ALA A 1 188 ? -5.057 1.355 5.530 1.00 98.50 188 ALA A N 1
ATOM 1467 C CA . ALA A 1 188 ? -4.041 0.943 6.492 1.00 98.50 188 ALA A CA 1
ATOM 1468 C C . ALA A 1 188 ? -4.100 -0.560 6.793 1.00 98.50 188 ALA A C 1
ATOM 1470 O O . ALA A 1 188 ? -3.059 -1.208 6.814 1.00 98.50 188 ALA A O 1
ATOM 1471 N N . ASN A 1 189 ? -5.294 -1.129 6.973 1.00 98.31 189 ASN A N 1
ATOM 1472 C CA . ASN A 1 189 ? -5.491 -2.563 7.193 1.00 98.31 189 ASN A CA 1
ATOM 1473 C C . ASN A 1 189 ? -4.930 -3.392 6.032 1.00 98.31 189 ASN A C 1
ATOM 1475 O O . ASN A 1 189 ? -4.189 -4.350 6.263 1.00 98.31 189 ASN A O 1
ATOM 1479 N N . ASP A 1 190 ? -5.208 -2.980 4.793 1.00 97.00 190 ASP A N 1
ATOM 1480 C CA . ASP A 1 190 ? -4.659 -3.624 3.598 1.00 97.00 190 ASP A CA 1
ATOM 1481 C C . ASP A 1 190 ? -3.128 -3.505 3.547 1.00 97.00 190 ASP A C 1
ATOM 1483 O O . ASP A 1 190 ? -2.435 -4.491 3.290 1.00 97.00 190 ASP A O 1
ATOM 1487 N N . CYS A 1 191 ? -2.590 -2.314 3.822 1.00 98.25 191 CYS A N 1
ATOM 1488 C CA . CYS A 1 191 ? -1.153 -2.047 3.793 1.00 98.25 191 CYS A CA 1
ATOM 1489 C C . CYS A 1 191 ? -0.396 -2.850 4.856 1.00 98.25 191 CYS A C 1
ATOM 1491 O O . CYS A 1 191 ? 0.536 -3.593 4.542 1.00 98.25 191 CYS A O 1
ATOM 1493 N N . VAL A 1 192 ? -0.810 -2.727 6.117 1.00 97.56 192 VAL A N 1
ATOM 1494 C CA . VAL A 1 192 ? -0.190 -3.407 7.258 1.00 97.56 192 VAL A CA 1
ATOM 1495 C C . VAL A 1 192 ? -0.339 -4.918 7.110 1.00 97.56 192 VAL A C 1
ATOM 1497 O O . VAL A 1 192 ? 0.637 -5.637 7.306 1.00 97.56 192 VAL A O 1
ATOM 1500 N N . GLY A 1 193 ? -1.514 -5.409 6.704 1.00 95.56 193 GLY A N 1
ATOM 1501 C CA . GLY A 1 193 ? -1.740 -6.831 6.447 1.00 95.56 193 GLY A CA 1
ATOM 1502 C C . GLY A 1 193 ? -0.823 -7.379 5.353 1.00 95.56 193 GLY A C 1
ATOM 1503 O O . GLY A 1 193 ? -0.188 -8.417 5.540 1.00 95.56 193 GLY A O 1
ATOM 1504 N N . PHE A 1 194 ? -0.687 -6.661 4.237 1.00 95.06 194 PHE A N 1
ATOM 1505 C CA . PHE A 1 194 ? 0.159 -7.090 3.123 1.00 95.06 194 PHE A CA 1
ATOM 1506 C C . PHE A 1 194 ? 1.653 -7.118 3.490 1.00 95.06 194 PHE A C 1
ATOM 1508 O O . PHE A 1 194 ? 2.360 -8.079 3.177 1.00 95.06 194 PHE A O 1
ATOM 1515 N N . VAL A 1 195 ? 2.139 -6.097 4.202 1.00 95.00 195 VAL A N 1
ATOM 1516 C CA . VAL A 1 195 ? 3.526 -6.058 4.692 1.00 95.00 195 VAL A CA 1
ATOM 1517 C C . VAL A 1 195 ? 3.764 -7.143 5.748 1.00 95.00 195 VAL A C 1
ATOM 1519 O O . VAL A 1 195 ? 4.807 -7.792 5.737 1.00 95.00 195 VAL A O 1
ATOM 1522 N N . LEU A 1 196 ? 2.794 -7.405 6.626 1.00 93.12 196 LEU A N 1
ATOM 1523 C CA . LEU A 1 196 ? 2.892 -8.434 7.664 1.00 93.12 196 LEU A CA 1
ATOM 1524 C C . LEU A 1 196 ? 3.054 -9.845 7.070 1.00 93.12 196 LEU A C 1
ATOM 1526 O O . LEU A 1 196 ? 3.895 -10.610 7.541 1.00 93.12 196 LEU A O 1
ATOM 1530 N N . VAL A 1 197 ? 2.316 -10.167 6.002 1.00 91.94 197 VAL A N 1
ATOM 1531 C CA . VAL A 1 197 ? 2.415 -11.452 5.271 1.00 91.94 197 VAL A CA 1
ATOM 1532 C C . VAL A 1 197 ? 3.770 -11.632 4.571 1.00 91.94 197 VAL A C 1
ATOM 1534 O O . VAL A 1 197 ? 4.152 -12.744 4.220 1.00 91.94 197 VAL A O 1
ATOM 1537 N N . SER A 1 198 ? 4.541 -10.556 4.396 1.00 90.94 198 SER A N 1
ATOM 1538 C CA . SER A 1 198 ? 5.883 -10.628 3.804 1.00 90.94 198 SER A CA 1
ATOM 1539 C C . SER A 1 198 ? 6.926 -11.262 4.741 1.00 90.94 198 SER A C 1
ATOM 1541 O O . SER A 1 198 ? 8.017 -11.640 4.299 1.00 90.94 198 SER A O 1
ATOM 1543 N N . LEU A 1 199 ? 6.608 -11.377 6.035 1.00 88.12 199 LEU A N 1
ATOM 1544 C CA . LEU A 1 199 ? 7.393 -12.127 7.014 1.00 88.12 199 LEU A CA 1
ATOM 1545 C C . LEU A 1 199 ? 7.126 -13.633 6.882 1.00 88.12 199 LEU A C 1
ATOM 1547 O O . LEU A 1 199 ? 6.058 -14.053 6.446 1.00 88.12 199 LEU A O 1
ATOM 1551 N N . ASP A 1 200 ? 8.070 -14.468 7.313 1.00 82.44 200 ASP A N 1
ATOM 1552 C CA . ASP A 1 200 ? 7.828 -15.912 7.376 1.00 82.44 200 ASP A CA 1
ATOM 1553 C C . ASP A 1 200 ? 6.897 -16.236 8.568 1.00 82.44 200 ASP A C 1
ATOM 1555 O O . ASP A 1 200 ? 7.180 -15.789 9.692 1.00 82.44 200 ASP A O 1
ATOM 1559 N N . PRO A 1 201 ? 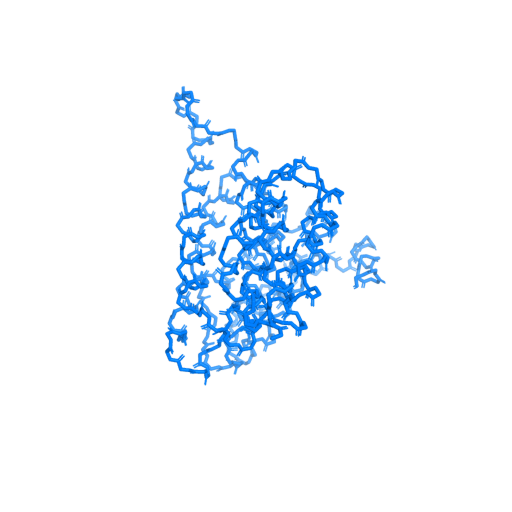5.817 -17.021 8.379 1.00 79.25 201 PRO A N 1
ATOM 1560 C CA . PRO A 1 201 ? 4.861 -17.330 9.441 1.00 79.25 201 PRO A CA 1
ATOM 1561 C C . PRO A 1 201 ? 5.529 -17.914 10.688 1.00 79.25 201 PRO A C 1
ATOM 1563 O O . PRO A 1 201 ? 6.363 -18.817 10.609 1.00 79.25 201 PRO A O 1
ATOM 1566 N N . GLY A 1 202 ? 5.167 -17.390 11.860 1.00 67.44 202 GLY A N 1
ATOM 1567 C CA . GLY A 1 202 ? 5.670 -17.868 13.152 1.00 67.44 202 GLY A CA 1
ATOM 1568 C C . GLY A 1 202 ? 7.148 -17.585 13.465 1.00 67.44 202 GLY A C 1
ATOM 1569 O O . GLY A 1 202 ? 7.595 -17.951 14.552 1.00 67.44 202 GLY A O 1
ATOM 1570 N N . THR A 1 203 ? 7.908 -16.935 12.574 1.00 66.38 203 THR A N 1
ATOM 1571 C CA . THR A 1 203 ? 9.350 -16.680 12.782 1.00 66.38 203 THR A CA 1
ATOM 1572 C C . THR A 1 203 ? 9.653 -15.429 13.606 1.00 66.38 203 THR A C 1
ATOM 1574 O O . THR A 1 203 ? 10.692 -15.365 14.263 1.00 66.38 203 THR A O 1
ATOM 1577 N N . ALA A 1 204 ? 8.741 -14.457 13.626 1.00 61.44 204 ALA A N 1
ATOM 1578 C CA . ALA A 1 204 ? 8.829 -13.271 14.464 1.00 61.44 204 ALA A CA 1
ATOM 1579 C C . ALA A 1 204 ? 7.446 -12.951 15.048 1.00 61.44 204 ALA A C 1
ATOM 1581 O O . ALA A 1 204 ? 6.447 -13.066 14.331 1.00 61.44 204 ALA A O 1
ATOM 1582 N N . PRO A 1 205 ? 7.350 -12.571 16.336 1.00 60.69 205 PRO A N 1
ATOM 1583 C CA . PRO A 1 205 ? 6.106 -12.034 16.856 1.00 60.69 205 PRO A CA 1
ATOM 1584 C C . PRO A 1 205 ? 5.733 -10.780 16.046 1.00 60.69 205 PRO A C 1
ATOM 1586 O O . PRO A 1 205 ? 6.626 -10.029 15.643 1.00 60.69 205 PRO A O 1
ATOM 1589 N N . PRO A 1 206 ? 4.436 -10.540 15.800 1.00 64.69 206 PRO A N 1
ATOM 1590 C CA . PRO A 1 206 ? 3.990 -9.289 15.201 1.00 64.69 206 PRO A CA 1
ATOM 1591 C C . PRO A 1 206 ? 4.484 -8.148 16.091 1.00 64.69 206 PRO A C 1
ATOM 1593 O O . PRO A 1 206 ? 4.569 -8.302 17.317 1.00 64.69 206 PRO A O 1
ATOM 1596 N N . THR A 1 207 ? 4.802 -7.001 15.497 1.00 74.06 207 THR A N 1
ATOM 1597 C CA . THR A 1 207 ? 5.155 -5.827 16.295 1.00 74.06 207 THR A CA 1
ATOM 1598 C C . THR A 1 207 ? 3.993 -5.527 17.246 1.00 74.06 207 THR A C 1
ATOM 1600 O O . THR A 1 207 ? 2.817 -5.625 16.881 1.00 74.06 207 THR A O 1
ATOM 1603 N N . SER A 1 208 ? 4.303 -5.207 18.503 1.00 85.56 208 SER A N 1
ATOM 1604 C CA . SER A 1 208 ? 3.291 -4.857 19.510 1.00 85.56 208 SER A CA 1
ATOM 1605 C C . SER A 1 208 ? 2.365 -3.738 19.015 1.00 85.56 208 SER A C 1
ATOM 1607 O O . SER A 1 208 ? 1.175 -3.742 19.332 1.00 85.56 208 SER A O 1
ATOM 1609 N N . ALA A 1 209 ? 2.896 -2.850 18.167 1.00 91.31 209 ALA A N 1
ATOM 1610 C CA . ALA A 1 209 ? 2.168 -1.817 17.444 1.00 91.31 209 ALA A CA 1
ATOM 1611 C C . ALA A 1 209 ? 1.011 -2.380 16.598 1.00 91.31 209 ALA A C 1
ATOM 1613 O O . ALA A 1 209 ? -0.116 -1.916 16.742 1.00 91.31 209 ALA A O 1
ATOM 1614 N N . VAL A 1 210 ? 1.235 -3.425 15.789 1.00 94.31 210 VAL A N 1
ATOM 1615 C CA . VAL A 1 210 ? 0.195 -4.035 14.934 1.00 94.31 210 VAL A CA 1
ATOM 1616 C C . VAL A 1 210 ? -0.940 -4.637 15.767 1.00 94.31 210 VAL A C 1
ATOM 1618 O O . VAL A 1 210 ? -2.116 -4.466 15.444 1.00 94.31 210 VAL A O 1
ATOM 1621 N N . LEU A 1 211 ? -0.612 -5.312 16.873 1.00 94.00 211 LEU A N 1
ATOM 1622 C CA . LEU A 1 211 ? -1.630 -5.879 17.764 1.00 94.00 211 LEU A CA 1
ATOM 1623 C C . LEU A 1 211 ? -2.418 -4.797 18.519 1.00 94.00 211 LEU A C 1
ATOM 1625 O O . LEU A 1 211 ? -3.617 -4.979 18.760 1.00 94.00 211 LEU A O 1
ATOM 1629 N N . SER A 1 212 ? -1.773 -3.685 18.895 1.00 94.19 212 SER A N 1
ATOM 1630 C CA . SER A 1 212 ? -2.464 -2.528 19.485 1.00 94.19 212 SER A CA 1
ATOM 1631 C C . SER A 1 212 ? -3.398 -1.886 18.467 1.00 94.19 212 SER A C 1
ATOM 1633 O O . SER A 1 212 ? -4.589 -1.758 18.738 1.00 94.19 212 SER A O 1
ATOM 1635 N N . PHE A 1 213 ? -2.891 -1.619 17.263 1.00 96.25 213 PHE A N 1
ATOM 1636 C CA . PHE A 1 213 ? -3.636 -1.055 16.141 1.00 96.25 213 PHE A CA 1
ATOM 1637 C C . PHE A 1 213 ? -4.926 -1.834 15.853 1.00 96.25 213 PHE A C 1
ATOM 1639 O O . PHE A 1 213 ? -6.024 -1.276 15.846 1.00 96.25 213 PHE A O 1
ATOM 1646 N N . ALA A 1 214 ? -4.820 -3.157 15.710 1.00 96.12 214 ALA A N 1
ATOM 1647 C CA . ALA A 1 214 ? -5.978 -4.024 15.519 1.00 96.12 214 ALA A CA 1
ATOM 1648 C C . ALA A 1 214 ? -6.937 -4.001 16.725 1.00 96.12 214 ALA A C 1
ATOM 1650 O O . ALA A 1 214 ? -8.157 -3.932 16.560 1.00 96.12 214 ALA A O 1
ATOM 1651 N N . SER A 1 215 ? -6.399 -4.023 17.950 1.00 94.81 215 SER A N 1
ATOM 1652 C CA . SER A 1 215 ? -7.207 -3.991 19.175 1.00 94.81 215 SER A CA 1
ATOM 1653 C C . SER A 1 215 ? -8.049 -2.722 19.303 1.00 94.81 215 SER A C 1
ATOM 1655 O O . SER A 1 215 ? -9.176 -2.778 19.792 1.00 94.81 215 SER A O 1
ATOM 1657 N N . GLU A 1 216 ? -7.497 -1.575 18.924 1.00 94.50 216 GLU A N 1
ATOM 1658 C CA . GLU A 1 216 ? -8.168 -0.281 19.030 1.00 94.50 216 GLU A CA 1
ATOM 1659 C C . GLU A 1 216 ? -9.304 -0.168 18.011 1.00 94.50 216 GLU A C 1
ATOM 1661 O O . GLU A 1 216 ? -10.420 0.227 18.357 1.00 94.50 216 GLU A O 1
ATOM 1666 N N . GLN A 1 217 ? -9.082 -0.652 16.788 1.00 96.19 217 GLN A N 1
ATOM 1667 C CA . GLN A 1 217 ? -10.133 -0.758 15.776 1.00 96.19 217 GLN A CA 1
ATOM 1668 C C . GLN A 1 217 ? -11.284 -1.676 16.210 1.00 96.19 217 GLN A C 1
ATOM 1670 O O . GLN A 1 217 ? -12.454 -1.336 16.015 1.00 96.19 217 GLN A O 1
ATOM 1675 N N . MET A 1 218 ? -10.984 -2.806 16.864 1.00 94.50 218 MET A N 1
ATOM 1676 C CA . MET A 1 218 ? -12.012 -3.694 17.423 1.00 94.50 218 MET A CA 1
ATOM 1677 C C . MET A 1 218 ? -12.908 -2.976 18.441 1.00 94.50 218 MET A C 1
ATOM 1679 O O . MET A 1 218 ? -14.107 -3.246 18.509 1.00 94.50 218 MET A O 1
ATOM 1683 N N . GLN A 1 219 ? -12.365 -2.040 19.220 1.00 92.31 219 GLN A N 1
ATOM 1684 C CA . GLN A 1 219 ? -13.148 -1.273 20.191 1.00 92.31 219 GLN A CA 1
ATOM 1685 C C . GLN A 1 219 ? -14.046 -0.220 19.523 1.00 92.31 219 GLN A C 1
ATOM 1687 O O . GLN A 1 219 ? -15.131 0.049 20.032 1.00 92.31 219 GLN A O 1
ATOM 1692 N N . ALA A 1 220 ? -13.655 0.314 18.364 1.00 91.75 220 ALA A N 1
ATOM 1693 C CA . ALA A 1 220 ? -14.393 1.369 17.662 1.00 91.75 220 ALA A CA 1
ATOM 1694 C C . ALA A 1 220 ? -15.414 0.867 16.610 1.00 91.75 220 ALA A C 1
ATOM 1696 O O . ALA A 1 220 ? -16.210 1.653 16.107 1.00 91.75 220 ALA A O 1
ATOM 1697 N N . CYS A 1 221 ? -15.434 -0.429 16.275 1.00 92.19 221 CYS A N 1
ATOM 1698 C CA . CYS A 1 221 ? -16.069 -0.929 15.042 1.00 92.19 221 CYS A CA 1
ATOM 1699 C C . CYS A 1 221 ? -17.613 -1.005 14.985 1.00 92.19 221 CYS A C 1
ATOM 1701 O O . CYS A 1 221 ? -18.162 -1.209 13.902 1.00 92.19 221 CYS A O 1
ATOM 1703 N N . LEU A 1 222 ? -18.348 -0.882 16.101 1.00 89.00 222 LEU A N 1
ATOM 1704 C CA . LEU A 1 222 ? -19.795 -1.191 16.135 1.00 89.00 222 LEU A CA 1
ATOM 1705 C C . LEU A 1 222 ? -20.657 -0.291 15.231 1.00 89.00 222 LEU A C 1
ATOM 1707 O O . LEU A 1 222 ? -21.684 -0.739 14.714 1.00 89.00 222 LEU A O 1
ATOM 1711 N N . GLY A 1 223 ? -20.249 0.965 15.051 1.00 88.88 223 GLY A N 1
ATOM 1712 C CA . GLY A 1 223 ? -20.972 1.966 14.262 1.00 88.88 223 GLY A CA 1
ATOM 1713 C C . GLY A 1 223 ? -20.502 2.103 12.815 1.00 88.88 223 GLY A C 1
ATOM 1714 O O . GLY A 1 223 ? -21.047 2.932 12.096 1.00 88.88 223 GLY A O 1
ATOM 1715 N N . CYS A 1 224 ? -19.506 1.324 12.391 1.00 94.06 224 CYS A N 1
ATOM 1716 C CA . CYS A 1 224 ? -18.811 1.570 11.130 1.00 94.06 224 CYS A CA 1
ATOM 1717 C C . CYS A 1 224 ? -19.523 0.982 9.906 1.00 94.06 224 CYS A C 1
ATOM 1719 O O . CYS A 1 224 ? -20.405 0.120 10.031 1.00 94.06 224 CYS A O 1
ATOM 1721 N N . SER A 1 225 ? -19.115 1.405 8.708 1.00 93.75 225 SER A N 1
ATOM 1722 C CA . SER A 1 225 ? -19.619 0.854 7.445 1.00 93.75 225 SER A CA 1
ATOM 1723 C C . SER A 1 225 ? -19.311 -0.642 7.285 1.00 93.75 225 SER A C 1
ATOM 1725 O O . SER A 1 225 ? -18.438 -1.208 7.945 1.00 93.75 225 SER A O 1
ATOM 1727 N N . ALA A 1 226 ? -20.056 -1.323 6.409 1.00 91.88 226 ALA A N 1
ATOM 1728 C CA . ALA A 1 226 ? -19.797 -2.730 6.101 1.00 91.88 226 ALA A CA 1
ATOM 1729 C C . ALA A 1 226 ? -18.422 -2.939 5.441 1.00 91.88 226 ALA A C 1
ATOM 1731 O O . ALA A 1 226 ? -17.750 -3.915 5.762 1.00 91.88 226 ALA A O 1
ATOM 1732 N N . GLU A 1 227 ? -17.988 -2.009 4.586 1.00 91.94 227 GLU A N 1
ATOM 1733 C CA . GLU A 1 227 ? -16.694 -2.060 3.895 1.00 91.94 227 GLU A CA 1
ATOM 1734 C C . GLU A 1 227 ? -15.524 -2.058 4.886 1.00 91.94 227 GLU A C 1
ATOM 1736 O O . GLU A 1 227 ? -14.706 -2.980 4.881 1.00 91.94 227 GLU A O 1
ATOM 1741 N N . TYR A 1 228 ? -15.508 -1.096 5.814 1.00 95.56 228 TYR A N 1
ATOM 1742 C CA . TYR A 1 228 ? -14.490 -1.041 6.862 1.00 95.56 228 TYR A CA 1
ATOM 1743 C C . TYR A 1 228 ? -14.503 -2.293 7.746 1.00 95.56 228 TYR A C 1
ATOM 1745 O O . TYR A 1 228 ? -13.451 -2.833 8.085 1.00 95.56 228 TYR A O 1
ATOM 1753 N N . ILE A 1 229 ? -15.686 -2.798 8.106 1.00 95.25 229 ILE A N 1
ATOM 1754 C CA . ILE A 1 229 ? -15.789 -3.998 8.944 1.00 95.25 229 ILE A CA 1
ATOM 1755 C C . ILE A 1 229 ? -15.241 -5.236 8.233 1.00 95.25 229 ILE A C 1
ATOM 1757 O O . ILE A 1 229 ? -14.548 -6.032 8.865 1.00 95.25 229 ILE A O 1
ATOM 1761 N N . VAL A 1 230 ? -15.514 -5.407 6.938 1.00 93.44 230 VAL A N 1
ATOM 1762 C CA . VAL A 1 230 ? -14.934 -6.505 6.148 1.00 93.44 230 VAL A CA 1
ATOM 1763 C C . VAL A 1 230 ? -13.410 -6.386 6.103 1.00 93.44 230 VAL A C 1
ATOM 1765 O O . VAL A 1 230 ? -12.724 -7.389 6.308 1.00 93.44 230 VAL A O 1
ATOM 1768 N N . SER A 1 231 ? -12.878 -5.174 5.915 1.00 96.50 231 SER A N 1
ATOM 1769 C CA . SER A 1 231 ? -11.433 -4.914 5.961 1.00 96.50 231 SER A CA 1
ATOM 1770 C C . SER A 1 231 ? -10.831 -5.274 7.325 1.00 96.50 231 SER A C 1
ATOM 1772 O O . SER A 1 231 ? -9.880 -6.054 7.386 1.00 96.50 231 SER A O 1
ATOM 1774 N N . LEU A 1 232 ? -11.434 -4.815 8.428 1.00 96.62 232 LEU A N 1
ATOM 1775 C CA . LEU A 1 232 ? -10.988 -5.135 9.786 1.00 96.62 232 LEU A CA 1
ATOM 1776 C C . LEU A 1 232 ? -11.004 -6.646 10.051 1.00 96.62 232 LEU A C 1
ATOM 1778 O O . LEU A 1 232 ? -10.030 -7.195 10.555 1.00 96.62 232 LEU A O 1
ATOM 1782 N N . LEU A 1 233 ? -12.090 -7.341 9.709 1.00 95.06 233 LEU A N 1
ATOM 1783 C CA . LEU A 1 233 ? -12.193 -8.789 9.917 1.00 95.06 233 LEU A CA 1
ATOM 1784 C C . LEU A 1 233 ? -11.165 -9.565 9.083 1.00 95.06 233 LEU A C 1
ATOM 1786 O O . LEU A 1 233 ? -10.564 -10.511 9.591 1.00 95.06 233 LEU A O 1
ATOM 1790 N N . SER A 1 234 ? -10.927 -9.144 7.840 1.00 95.19 234 SER A N 1
ATOM 1791 C CA . SER A 1 234 ? -9.900 -9.736 6.972 1.00 95.19 234 SER A CA 1
ATOM 1792 C C . SER A 1 234 ? -8.499 -9.509 7.542 1.00 95.19 234 SER A C 1
ATOM 1794 O O . SER A 1 234 ? -7.696 -10.437 7.607 1.00 95.19 234 SER A O 1
ATOM 1796 N N . PHE A 1 235 ? -8.224 -8.306 8.045 1.00 96.69 235 PHE A N 1
ATOM 1797 C CA . PHE A 1 235 ? -6.963 -7.976 8.700 1.00 96.69 235 PHE A CA 1
ATOM 1798 C C . PHE A 1 235 ? -6.734 -8.789 9.981 1.00 96.69 235 PHE A C 1
ATOM 1800 O O . PHE A 1 235 ? -5.648 -9.330 10.187 1.00 96.69 235 PHE A O 1
ATOM 1807 N N . LEU A 1 236 ? -7.764 -8.962 10.815 1.00 95.25 236 LEU A N 1
ATOM 1808 C CA . LEU A 1 236 ? -7.693 -9.817 12.002 1.00 95.25 236 LEU A CA 1
ATOM 1809 C C . LEU A 1 236 ? -7.429 -11.283 11.640 1.00 95.25 236 LEU A C 1
ATOM 1811 O O . LEU A 1 236 ? -6.629 -11.934 12.310 1.00 95.25 236 LEU A O 1
ATOM 1815 N N . ALA A 1 237 ? -8.063 -11.799 10.582 1.00 93.62 237 ALA A N 1
ATOM 1816 C CA . ALA A 1 237 ? -7.806 -13.152 10.093 1.00 93.62 237 ALA A CA 1
ATOM 1817 C C . ALA A 1 237 ? -6.343 -13.320 9.649 1.00 93.62 237 ALA A C 1
ATOM 1819 O O . ALA A 1 237 ? -5.697 -14.283 10.060 1.00 93.62 237 ALA A O 1
ATOM 1820 N N . LEU A 1 238 ? -5.800 -12.345 8.909 1.00 93.00 238 LEU A N 1
ATOM 1821 C CA . LEU A 1 238 ? -4.392 -12.325 8.495 1.00 93.00 238 LEU A CA 1
ATOM 1822 C C . LEU A 1 238 ? -3.433 -12.286 9.691 1.00 93.00 238 LEU A C 1
ATOM 1824 O O . LEU A 1 238 ? -2.453 -13.026 9.710 1.00 93.00 238 LEU A O 1
ATOM 1828 N N . ILE A 1 239 ? -3.716 -11.473 10.717 1.00 92.62 239 ILE A N 1
ATOM 1829 C CA . ILE A 1 239 ? -2.924 -11.461 11.958 1.00 92.62 239 ILE A CA 1
ATOM 1830 C C . ILE A 1 239 ? -2.943 -12.847 12.604 1.00 92.62 239 ILE A C 1
ATOM 1832 O O . ILE A 1 239 ? -1.899 -13.356 13.008 1.00 92.62 239 ILE A O 1
ATOM 1836 N N . VAL A 1 240 ? -4.115 -13.475 12.712 1.00 91.12 240 VAL A N 1
ATOM 1837 C CA . VAL A 1 240 ? -4.226 -14.791 13.349 1.00 91.12 240 VAL A CA 1
ATOM 1838 C C . VAL A 1 240 ? -3.455 -15.856 12.573 1.00 91.12 240 VAL A C 1
ATOM 1840 O O . VAL A 1 240 ? -2.750 -16.656 13.187 1.00 91.12 240 VAL A O 1
ATOM 1843 N N . GLU A 1 241 ? -3.544 -15.845 11.245 1.00 89.88 241 GLU A N 1
ATOM 1844 C CA . GLU A 1 241 ? -2.823 -16.774 10.374 1.00 89.88 241 GLU A CA 1
ATOM 1845 C C . GLU A 1 241 ? -1.304 -16.577 10.457 1.00 89.88 241 GLU A C 1
ATOM 1847 O O . GLU A 1 241 ? -0.564 -17.542 10.649 1.00 89.88 241 GLU A O 1
ATOM 1852 N N . GLN A 1 242 ? -0.838 -15.328 10.390 1.00 88.00 242 GLN A N 1
ATOM 1853 C CA . GLN A 1 242 ? 0.589 -15.021 10.346 1.00 88.00 242 GLN A CA 1
ATOM 1854 C C . GLN A 1 242 ? 1.296 -15.268 11.685 1.00 88.00 242 GLN A C 1
ATOM 1856 O O . GLN A 1 242 ? 2.445 -15.723 11.735 1.00 88.00 242 GLN A O 1
ATOM 1861 N N . VAL A 1 243 ? 0.619 -14.942 12.786 1.00 86.44 243 VAL A N 1
ATOM 1862 C CA . VAL A 1 243 ? 1.183 -15.014 14.140 1.00 86.44 243 VAL A CA 1
ATOM 1863 C C . VAL A 1 243 ? 0.985 -16.403 14.745 1.00 86.44 243 VAL A C 1
ATOM 1865 O O . VAL A 1 243 ? 1.821 -16.872 15.525 1.00 86.44 243 VAL A O 1
ATOM 1868 N N . GLY A 1 244 ? -0.106 -17.079 14.378 1.00 85.00 244 GLY A N 1
ATOM 1869 C CA . GLY A 1 244 ? -0.413 -18.441 14.789 1.00 85.00 244 GLY A CA 1
ATOM 1870 C C . GLY A 1 244 ? -0.381 -18.623 16.306 1.00 85.00 244 GLY A C 1
ATOM 1871 O O . GLY A 1 244 ? -1.019 -17.896 17.068 1.00 85.00 244 GLY A O 1
ATOM 1872 N N . THR A 1 245 ? 0.393 -19.604 16.770 1.00 83.31 245 THR A N 1
ATOM 1873 C CA . THR A 1 245 ? 0.489 -19.960 18.195 1.00 83.31 245 THR A CA 1
ATOM 1874 C C . THR A 1 245 ? 1.183 -18.908 19.061 1.00 83.31 245 THR A C 1
ATOM 1876 O O . THR A 1 245 ? 1.149 -19.026 20.282 1.00 83.31 245 THR A O 1
ATOM 1879 N N . ASN A 1 246 ? 1.804 -17.889 18.460 1.00 84.31 246 ASN A N 1
ATOM 1880 C CA . ASN A 1 246 ? 2.507 -16.830 19.186 1.00 84.31 246 ASN A CA 1
ATOM 1881 C C . ASN A 1 246 ? 1.590 -15.656 19.575 1.00 84.31 246 ASN A C 1
ATOM 1883 O O . ASN A 1 246 ? 2.075 -14.641 20.076 1.00 84.31 246 ASN A O 1
ATOM 1887 N N . LEU A 1 247 ? 0.276 -15.764 19.342 1.00 88.06 247 LEU A N 1
ATOM 1888 C CA . LEU A 1 247 ? -0.676 -14.718 19.707 1.00 88.06 247 LEU A CA 1
ATOM 1889 C C . LEU A 1 247 ? -0.732 -14.531 21.231 1.00 88.06 247 LEU A C 1
ATOM 1891 O O . LEU A 1 247 ? -0.986 -15.493 21.961 1.00 88.06 247 LEU A O 1
ATOM 1895 N N . PRO A 1 248 ? -0.573 -13.295 21.737 1.00 90.31 248 PRO A N 1
ATOM 1896 C CA . PRO A 1 248 ? -0.712 -13.027 23.161 1.00 90.31 248 PRO A CA 1
ATOM 1897 C C . PRO A 1 248 ? -2.134 -13.313 23.655 1.00 90.31 248 PRO A C 1
ATOM 1899 O O . PRO A 1 248 ? -3.109 -12.859 23.052 1.00 90.31 248 PRO A O 1
ATOM 1902 N N . ALA A 1 249 ? -2.261 -13.976 24.808 1.00 90.31 249 ALA A N 1
ATOM 1903 C CA . ALA A 1 249 ? -3.558 -14.243 25.439 1.00 90.31 249 ALA A CA 1
ATOM 1904 C C . ALA A 1 249 ? -4.455 -12.989 25.583 1.00 90.31 249 ALA A C 1
ATOM 1906 O O . ALA A 1 249 ? -5.630 -13.084 25.227 1.00 90.31 249 ALA A O 1
ATOM 1907 N N . PRO A 1 250 ? -3.941 -11.794 25.962 1.00 91.12 250 PRO A N 1
ATOM 1908 C CA . PRO A 1 250 ? -4.769 -10.586 26.036 1.00 91.12 250 PRO A CA 1
ATOM 1909 C C . PRO A 1 250 ? -5.396 -10.170 24.698 1.00 91.12 250 PRO A C 1
ATOM 1911 O O . PRO A 1 250 ? -6.459 -9.553 24.675 1.00 91.12 250 PRO A O 1
ATOM 1914 N N . PHE A 1 251 ? -4.752 -10.484 23.571 1.00 91.81 251 PHE A N 1
ATOM 1915 C CA . PHE A 1 251 ? -5.307 -10.211 22.245 1.00 91.81 251 PHE A CA 1
ATOM 1916 C C . PHE A 1 251 ? -6.440 -11.192 21.917 1.00 91.81 251 PHE A C 1
ATOM 1918 O O . PHE A 1 251 ? -7.514 -10.783 21.482 1.00 91.81 251 PHE A O 1
ATOM 1925 N N . VAL A 1 252 ? -6.235 -12.480 22.213 1.00 90.75 252 VAL A N 1
ATOM 1926 C CA . VAL A 1 252 ? -7.253 -13.533 22.044 1.00 90.75 252 VAL A CA 1
ATOM 1927 C C . VAL A 1 252 ? -8.492 -13.250 22.899 1.00 90.75 252 VAL A C 1
ATOM 1929 O O . VAL A 1 252 ? -9.621 -13.407 22.437 1.00 90.75 252 VAL A O 1
ATOM 1932 N N . GLU A 1 253 ? -8.302 -12.765 24.123 1.00 90.12 253 GLU A N 1
ATOM 1933 C CA . GLU A 1 253 ? -9.397 -12.348 25.001 1.00 90.12 253 GLU A CA 1
ATOM 1934 C C . GLU A 1 253 ? -10.246 -11.233 24.374 1.00 90.12 253 GLU A C 1
ATOM 1936 O O . GLU A 1 253 ? -11.473 -11.332 24.362 1.00 90.12 253 GLU A O 1
ATOM 1941 N N . LYS A 1 254 ? -9.627 -10.212 23.765 1.00 89.38 254 LYS A N 1
ATOM 1942 C CA . LYS A 1 254 ? -10.367 -9.151 23.058 1.00 89.38 254 LYS A CA 1
ATOM 1943 C C . LYS A 1 254 ? -11.179 -9.682 21.871 1.00 89.38 254 LYS A C 1
ATOM 1945 O O . LYS A 1 254 ? -12.212 -9.096 21.544 1.00 89.38 254 LYS A O 1
ATOM 1950 N N . LEU A 1 255 ? -10.741 -10.764 21.223 1.00 88.44 255 LEU A N 1
ATOM 1951 C CA . LEU A 1 255 ? -11.453 -11.369 20.091 1.00 88.44 255 LEU A CA 1
ATOM 1952 C C . LEU A 1 255 ? -12.712 -12.129 20.530 1.00 88.44 255 LEU A C 1
ATOM 1954 O O . LEU A 1 255 ? -13.745 -12.021 19.874 1.00 88.44 255 LEU A O 1
ATOM 1958 N N . PHE A 1 256 ? -12.633 -12.893 21.625 1.00 87.88 256 PHE A N 1
ATOM 1959 C CA . PHE A 1 256 ? -13.645 -13.911 21.942 1.00 87.88 256 PHE A CA 1
ATOM 1960 C C . PHE A 1 256 ? -14.409 -13.704 23.248 1.00 87.88 256 PHE A C 1
ATOM 1962 O O . PHE A 1 256 ? -15.414 -14.389 23.463 1.00 87.88 256 PHE A O 1
ATOM 1969 N N . LEU A 1 257 ? -13.977 -12.798 24.130 1.00 89.69 257 LEU A N 1
ATOM 1970 C CA . LEU A 1 257 ? -14.737 -12.531 25.349 1.00 89.69 257 LEU A CA 1
ATOM 1971 C C . LEU A 1 257 ? -16.154 -12.042 25.008 1.00 89.69 257 LEU A C 1
ATOM 1973 O O . LEU A 1 257 ? -16.337 -11.345 24.010 1.00 89.69 257 LEU A O 1
ATOM 1977 N N . PRO A 1 258 ? -17.166 -12.333 25.850 1.00 86.25 258 PRO A N 1
ATOM 1978 C CA . PRO A 1 258 ? -18.545 -11.891 25.618 1.00 86.25 258 PRO A CA 1
ATOM 1979 C C . PRO A 1 258 ? -18.708 -10.372 25.464 1.00 86.25 258 PRO A C 1
ATOM 1981 O O . PRO A 1 258 ? -19.665 -9.914 24.848 1.00 86.25 258 PRO A O 1
ATOM 1984 N N . SER A 1 259 ? -17.777 -9.597 26.026 1.00 86.50 259 SER A N 1
ATOM 1985 C CA . SER A 1 259 ? -17.696 -8.140 25.899 1.00 86.50 259 SER A CA 1
ATOM 1986 C C . SER A 1 259 ? -17.094 -7.664 24.573 1.00 86.50 259 SER A C 1
ATOM 1988 O O . SER A 1 259 ? -17.023 -6.459 24.347 1.00 86.50 259 SER A O 1
ATOM 1990 N N . SER A 1 260 ? -16.639 -8.570 23.704 1.00 90.94 260 SER A N 1
ATOM 1991 C CA . SER A 1 260 ? -16.062 -8.214 22.413 1.00 90.94 260 SER A CA 1
ATOM 1992 C C . SER A 1 260 ? -17.121 -7.644 21.478 1.00 90.94 260 SER A C 1
ATOM 1994 O O . SER A 1 260 ? -18.134 -8.283 21.176 1.00 90.94 260 SER A O 1
ATOM 1996 N N . ASN A 1 261 ? -16.835 -6.460 20.944 1.00 90.19 261 ASN A N 1
ATOM 1997 C CA . ASN A 1 261 ? -17.660 -5.812 19.931 1.00 90.19 261 ASN A CA 1
ATOM 1998 C C . ASN A 1 261 ? -17.783 -6.656 18.653 1.00 90.19 261 ASN A C 1
ATOM 2000 O O . ASN A 1 261 ? -18.820 -6.612 17.993 1.00 90.19 261 ASN A O 1
ATOM 2004 N N . LEU A 1 262 ? -16.786 -7.496 18.344 1.00 89.75 262 LEU A N 1
ATOM 2005 C CA . LEU A 1 262 ? -16.819 -8.379 17.174 1.00 89.75 262 LEU A CA 1
ATOM 2006 C C . LEU A 1 262 ? -17.990 -9.366 17.218 1.00 89.75 262 LEU A C 1
ATOM 2008 O O . LEU A 1 262 ? -18.600 -9.658 16.189 1.00 89.75 262 LEU A O 1
ATOM 2012 N N . LEU A 1 263 ? -18.363 -9.839 18.411 1.00 87.75 263 LEU A N 1
ATOM 2013 C CA . LEU A 1 263 ? -19.491 -10.758 18.578 1.00 87.75 263 LEU A CA 1
ATOM 2014 C C . LEU A 1 263 ? -20.836 -10.112 18.237 1.00 87.75 263 LEU A C 1
ATOM 2016 O O . LEU A 1 263 ? -21.790 -10.832 17.945 1.00 87.75 263 LEU A O 1
ATOM 2020 N N . GLN A 1 264 ? -20.929 -8.782 18.261 1.00 86.81 264 GLN A N 1
ATOM 2021 C CA . GLN A 1 264 ? -22.133 -8.058 17.851 1.00 86.81 264 GLN A CA 1
ATOM 2022 C C . GLN A 1 264 ? -22.222 -7.925 16.326 1.00 86.81 264 GLN A C 1
ATOM 2024 O O . GLN A 1 264 ? -23.322 -7.873 15.773 1.00 86.81 264 GLN A O 1
ATOM 2029 N N . LEU A 1 265 ? -21.083 -7.939 15.624 1.00 87.19 265 LEU A N 1
ATOM 2030 C CA . LEU A 1 265 ? -21.034 -7.764 14.171 1.00 87.19 265 LEU A CA 1
ATOM 2031 C C . LEU A 1 265 ? -21.696 -8.917 13.410 1.00 87.19 265 LEU A C 1
ATOM 2033 O O . LEU A 1 265 ? -22.282 -8.685 12.355 1.00 87.19 265 LEU A O 1
ATOM 2037 N N . ARG A 1 266 ? -21.703 -10.135 13.976 1.00 83.94 266 ARG A N 1
ATOM 2038 C CA . ARG A 1 266 ? -22.349 -11.326 13.382 1.00 83.94 266 ARG A CA 1
ATOM 2039 C C . ARG A 1 266 ? -23.856 -11.181 13.154 1.00 83.94 266 ARG A C 1
ATOM 2041 O O . ARG A 1 266 ? -24.452 -12.000 12.467 1.00 83.94 266 ARG A O 1
ATOM 2048 N N . TYR A 1 267 ? -24.482 -10.178 13.766 1.00 83.94 267 TYR A N 1
ATOM 2049 C CA . TYR A 1 267 ? -25.907 -9.900 13.611 1.00 83.94 267 TYR A CA 1
ATOM 2050 C C . TYR A 1 267 ? -26.201 -8.848 12.530 1.00 83.94 267 TYR A C 1
ATOM 2052 O O . TYR A 1 267 ? -27.371 -8.586 12.243 1.00 83.94 267 TYR A O 1
ATOM 2060 N N . ARG A 1 268 ? -25.175 -8.245 11.908 1.00 81.81 268 ARG A N 1
ATOM 2061 C CA . ARG A 1 268 ? -25.356 -7.256 10.837 1.00 81.81 268 ARG A CA 1
ATOM 2062 C C . ARG A 1 268 ? -25.430 -7.930 9.467 1.00 81.81 268 ARG A C 1
ATOM 2064 O O . ARG A 1 268 ? -24.415 -8.327 8.904 1.00 81.81 268 ARG A O 1
ATOM 2071 N N . ARG A 1 269 ? -26.634 -7.964 8.889 1.00 73.94 269 ARG A N 1
ATOM 2072 C CA . ARG A 1 269 ? -26.903 -8.548 7.557 1.00 73.94 269 ARG A CA 1
ATOM 2073 C C . ARG A 1 269 ? -26.117 -7.895 6.415 1.00 73.94 269 ARG A C 1
ATOM 2075 O O . ARG A 1 269 ? -25.807 -8.553 5.432 1.00 73.94 269 ARG A O 1
ATOM 2082 N N . GLU A 1 270 ? -25.793 -6.611 6.539 1.00 74.12 270 GLU A N 1
ATOM 2083 C CA . GLU A 1 270 ? -25.025 -5.870 5.528 1.00 74.12 270 GLU A CA 1
ATOM 2084 C C . GLU A 1 270 ? -23.590 -6.394 5.397 1.00 74.12 270 GLU A C 1
ATOM 2086 O O . GLU A 1 270 ? -23.076 -6.505 4.291 1.00 74.12 270 GLU A O 1
ATOM 2091 N N . VAL A 1 271 ? -22.971 -6.788 6.516 1.00 67.88 271 VAL A N 1
ATOM 2092 C CA . VAL A 1 271 ? -21.606 -7.337 6.538 1.00 67.88 271 VAL A CA 1
ATOM 2093 C C . VAL A 1 271 ? -21.578 -8.719 5.876 1.00 67.88 271 VAL A C 1
ATOM 2095 O O . VAL A 1 271 ? -20.685 -9.008 5.086 1.00 67.88 271 VAL A O 1
ATOM 2098 N N . GLU A 1 272 ? -22.590 -9.550 6.140 1.00 63.62 272 GLU A N 1
ATOM 2099 C CA . GLU A 1 272 ? -22.758 -10.866 5.506 1.00 63.62 272 GLU A CA 1
ATOM 2100 C C . GLU A 1 272 ? -22.902 -10.756 3.979 1.00 63.62 272 GLU A C 1
ATOM 2102 O O . GLU A 1 272 ? -22.269 -11.508 3.239 1.00 63.62 272 GLU A O 1
ATOM 2107 N N . ALA A 1 273 ? -23.677 -9.781 3.493 1.00 64.25 273 ALA A N 1
ATOM 2108 C CA . ALA A 1 273 ? -23.836 -9.539 2.061 1.00 64.25 273 ALA A CA 1
ATOM 2109 C C . ALA A 1 273 ? -22.530 -9.080 1.386 1.00 64.25 273 ALA A C 1
ATOM 2111 O O . ALA A 1 273 ? -22.251 -9.501 0.264 1.00 64.25 273 ALA A O 1
ATOM 2112 N N . SER A 1 274 ? -21.718 -8.260 2.064 1.00 66.00 274 SER A N 1
ATOM 2113 C CA . SER A 1 274 ? -20.424 -7.803 1.545 1.00 66.00 274 SER A CA 1
ATOM 2114 C C . SER A 1 274 ? -19.394 -8.934 1.417 1.00 66.00 274 SER A C 1
ATOM 2116 O O . SER A 1 274 ? -18.664 -8.960 0.431 1.00 66.00 274 SER A O 1
ATOM 2118 N N . PHE A 1 275 ? -19.373 -9.914 2.331 1.00 62.34 275 PHE A N 1
ATOM 2119 C CA . PHE A 1 275 ? -18.500 -11.096 2.207 1.00 62.34 275 PHE A CA 1
ATOM 2120 C C . PHE A 1 275 ? -18.852 -12.003 1.019 1.00 62.34 275 PHE A C 1
ATOM 2122 O O . PHE A 1 275 ? -17.986 -12.709 0.519 1.00 62.34 275 PHE A O 1
ATOM 2129 N N . LEU A 1 276 ? -20.107 -12.002 0.560 1.00 53.59 276 LEU A N 1
ATOM 2130 C CA . LEU A 1 276 ? -20.547 -12.807 -0.589 1.00 53.59 276 LEU A CA 1
ATOM 2131 C C . LEU A 1 276 ? -20.238 -12.152 -1.946 1.00 53.59 276 LEU A C 1
ATOM 2133 O O . LEU A 1 276 ? -20.442 -12.782 -2.984 1.00 53.59 276 LEU A O 1
ATOM 2137 N N . GLN A 1 277 ? -19.802 -10.889 -1.947 1.00 48.12 277 GLN A N 1
ATOM 2138 C CA . GLN A 1 277 ? -19.507 -10.106 -3.154 1.00 48.12 277 GLN A CA 1
ATOM 2139 C C . GLN A 1 277 ? -18.009 -9.825 -3.363 1.00 48.12 277 GLN A C 1
ATOM 2141 O O . GLN A 1 277 ? -17.645 -9.384 -4.456 1.00 48.12 277 GLN A O 1
ATOM 2146 N N . ALA A 1 278 ? -17.174 -10.048 -2.341 1.00 44.56 278 ALA A N 1
ATOM 2147 C CA . ALA A 1 278 ? -15.712 -9.930 -2.388 1.00 44.56 278 ALA A CA 1
ATOM 2148 C C . ALA A 1 278 ? -15.059 -11.199 -2.960 1.00 44.56 278 ALA A C 1
ATOM 2150 O O . ALA A 1 278 ? -14.057 -11.049 -3.697 1.00 44.56 278 ALA A O 1
#

InterPro domains:
  IPR016024 Armadillo-type fold [SSF48371] (7-253)

Sequence (278 aa):
MHVLPQLVMRNLQSLLENVDSPELLNQCVSCMLLLARSYPHVFSSSFRDVVDILVGWHIDHTQKMSLTKKVSGWLNCLEQFWVADLGFSLTLLSQFLEDMEAYAEDVRQAAGGEVLDEEVPQLDVSLAKLAALLRVFTTVVRSIGNRFSPSRGPPITTSYIGEVLERVVNSVEVARCTSFSEELLTAANDCVGFVLVSLDPGTAPPTSAVLSFASEQMQACLGCSAEYIVSLLSFLALIVEQVGTNLPAPFVEKLFLPSSNLLQLRYRREVEASFLQA

Organism: Eptatretus burgeri (NCBI:txid7764)

Foldseek 3Di:
DCPVLLVLVVVLLVQLVPDPDLVSNVVSLVVLLVCCVPPVVSSLVCVVVNVVSLLVQQLPLVDDPVSNVVSLVSLLSNQVSCQVPVVVLVVVLVVLLVLLQVLLVLLLVLLVPDPDPVPRDHNVVSLSSNLSSLQSSLSSCSSPPLVQACVVPPPRHPVNLLVSLQSLLVSLVSNCVRPNDLSSLLSSLSSSLSSLVRYAAQPDARPPSLLVSLLVCQVVPLPDDLSSVLSSVVSVVSNCRRNPPVDDPVSVCCVDPPPGSVVVCVPDPNNVVVVVVD

Secondary structure (DSSP, 8-state):
--HHHHHHHHHHHHHHHT--SHHHHHHHHHHHHHHHHH-HHHHGGGHHHHHHHHHHHHH-TTS-HHHHHHHHHHHHTTHHHHHHTHHHHHHHHHHHHHHHHHHHHHHHHHHHT----TTSPPHHHHHHHHHHHHHHHHHHHHHHGGGSSGGG-TTS-HHHHHHHHHHHHHHHHHHHHH---HHHHHHHHHHHHHHHHTSPTTTSPPPHHHHHHHHHHHHHGGGS-HHHHHHHHHHHHHHHHHHGGG--HHHHHHHHSTT-THHHHTT-HHHHHHHTT-

pLDDT: mean 90.2, std 10.58, range [44.56, 98.62]

Radius of gyration: 20.54 Å; chains: 1; bounding box: 47×50×62 Å